Protein 6ZZ9 (pdb70)

Structure (mmCIF, N/CA/C/O backbone):
data_6ZZ9
#
_entry.id   6ZZ9
#
_cell.length_a   60.61
_cell.length_b   60.61
_cell.length_c   190.47
_cell.angle_alpha   90
_cell.angle_beta   90
_cell.angle_gamma   90
#
_symmetry.space_group_name_H-M   'P 43 21 2'
#
loop_
_entity.id
_entity.type
_entity.pdbx_description
1 polymer 'CBS domain-containing protein'
2 non-polymer 'SULFATE ION'
3 non-polymer 'PLATINUM (II) ION'
#
loop_
_atom_site.group_PDB
_atom_site.id
_atom_site.type_symbol
_atom_site.label_atom_id
_atom_site.label_alt_id
_atom_site.label_comp_id
_atom_site.label_asym_id
_atom_site.label_entity_id
_atom_site.label_seq_id
_atom_site.pdbx_PDB_ins_code
_atom_site.Cartn_x
_atom_site.Cartn_y
_atom_site.Cartn_z
_atom_site.occupancy
_atom_site.B_iso_or_equiv
_atom_site.auth_seq_id
_atom_site.auth_comp_id
_atom_site.auth_asym_id
_atom_site.auth_atom_id
_atom_site.pdbx_PDB_model_num
ATOM 1 N N . PRO A 1 16 ? 22.409 48.735 46.12 1 118.45 -2 PRO A N 1
ATOM 2 C CA . PRO A 1 16 ? 23.411 47.658 46.183 1 118.37 -2 PRO A CA 1
ATOM 3 C C . PRO A 1 16 ? 23.508 46.834 44.887 1 118.11 -2 PRO A C 1
ATOM 4 O O . PRO A 1 16 ? 22.814 47.122 43.906 1 118.55 -2 PRO A O 1
ATOM 8 N N . ARG A 1 17 ? 24.391 45.82 44.869 1 117.07 -1 ARG A N 1
ATOM 9 C CA . ARG A 1 17 ? 24.539 44.922 43.725 1 116.46 -1 ARG A CA 1
ATOM 10 C C . ARG A 1 17 ? 23.504 43.766 43.847 1 114.44 -1 ARG A C 1
ATOM 11 O O . ARG A 1 17 ? 23.041 43.457 44.952 1 114.52 -1 ARG A O 1
ATOM 19 N N . GLY A 1 18 ? 23.15 43.157 42.714 1 112.17 0 GLY A N 1
ATOM 20 C CA . GLY A 1 18 ? 22.184 42.069 42.672 1 110.34 0 GLY A CA 1
ATOM 21 C C . GLY A 1 18 ? 22.63 40.773 43.321 1 107.96 0 GLY A C 1
ATOM 22 O O . GLY A 1 18 ? 23.753 40.655 43.823 1 107.82 0 GLY A O 1
ATOM 23 N N . SER A 1 19 ? 21.743 39.782 43.302 1 105.89 1 SER A N 1
ATOM 24 C CA . SER A 1 19 ? 22.024 38.485 43.893 1 104.32 1 SER A CA 1
ATOM 25 C C . SER A 1 19 ? 23.029 37.679 43.09 1 101.68 1 SER A C 1
ATOM 26 O O . SER A 1 19 ? 23.145 37.828 41.879 1 101.89 1 SER A O 1
ATOM 29 N N . GLN A 1 20 ? 23.763 36.829 43.777 1 99.08 2 GLN A N 1
ATOM 30 C CA . GLN A 1 20 ? 24.699 35.912 43.15 1 96.98 2 GLN A CA 1
ATOM 31 C C . GLN A 1 20 ? 24.068 34.523 43.138 1 94.85 2 GLN A C 1
ATOM 32 O O . GLN A 1 20 ? 23.165 34.237 43.943 1 95.19 2 GLN A O 1
ATOM 38 N N . ILE A 1 21 ? 24.54 33.652 42.239 1 92.35 3 ILE A N 1
ATOM 39 C CA . ILE A 1 21 ? 24.039 32.284 42.218 1 90.29 3 ILE A CA 1
ATOM 40 C C . ILE A 1 21 ? 24.61 31.569 43.456 1 88.18 3 ILE A C 1
ATOM 41 O O . ILE A 1 21 ? 25.703 31.91 43.924 1 88.46 3 ILE A O 1
ATOM 46 N N . ALA A 1 22 ? 23.863 30.612 44.029 1 85.87 4 ALA A N 1
ATOM 47 C CA . ALA A 1 22 ? 24.312 29.876 45.217 1 83.98 4 ALA A CA 1
ATOM 48 C C . ALA A 1 22 ? 25.689 29.263 45.016 1 82.36 4 ALA A C 1
ATOM 49 O O . ALA A 1 22 ? 25.947 28.674 43.967 1 82.67 4 ALA A O 1
ATOM 51 N N . LYS A 1 23 ? 26.589 29.487 45.971 1 80.78 5 LYS A N 1
ATOM 52 C CA . LYS A 1 23 ? 27.967 29.013 45.924 1 79.71 5 LYS A CA 1
ATOM 53 C C . LYS A 1 23 ? 28.083 27.515 45.617 1 79.58 5 LYS A C 1
ATOM 54 O O . LYS A 1 23 ? 29.066 27.084 45.018 1 79 5 LYS A O 1
ATOM 60 N N . GLU A 1 24 ? 27.07 26.736 46.019 1 79.9 6 GLU A N 1
ATOM 61 C CA . GLU A 1 24 ? 27.014 25.299 45.817 1 80.61 6 GLU A CA 1
ATOM 62 C C . GLU A 1 24 ? 26.768 24.973 44.35 1 81.39 6 GLU A C 1
ATOM 63 O O . GLU A 1 24 ? 27.398 24.065 43.812 1 81.34 6 GLU A O 1
ATOM 69 N N . PHE A 1 25 ? 25.89 25.747 43.689 1 81.89 7 PHE A N 1
ATOM 70 C CA . PHE A 1 25 ? 25.6 25.592 42.269 1 82.78 7 PHE A CA 1
ATOM 71 C C . PHE A 1 25 ? 26.815 26.044 41.46 1 84.72 7 PHE A C 1
ATOM 72 O O . PHE A 1 25 ? 27.192 25.372 40.514 1 84.83 7 PHE A O 1
ATOM 80 N N . GLU A 1 26 ? 27.432 27.187 41.831 1 86.31 8 GLU A N 1
ATOM 81 C CA . GLU A 1 26 ? 28.615 27.71 41.135 1 88.01 8 GLU A CA 1
ATOM 82 C C . GLU A 1 26 ? 29.8 26.739 41.268 1 90.4 8 GLU A C 1
ATOM 83 O O . GLU A 1 26 ? 30.53 26.523 40.313 1 90.49 8 GLU A O 1
ATOM 89 N N . SER A 1 27 ? 29.939 26.108 42.423 1 92.49 9 SER A N 1
ATOM 90 C CA . SER A 1 27 ? 30.99 25.133 42.673 1 95.01 9 SER A CA 1
ATOM 91 C C . SER A 1 27 ? 30.793 23.881 41.793 1 97.48 9 SER A C 1
ATOM 92 O O . SER A 1 27 ? 31.749 23.401 41.188 1 98.02 9 SER A O 1
ATOM 95 N N . PHE A 1 28 ? 29.556 23.374 41.709 1 98.79 10 PHE A N 1
ATOM 96 C CA . PHE A 1 28 ? 29.244 22.181 40.928 1 100.45 10 PHE A CA 1
ATOM 97 C C . PHE A 1 28 ? 29.458 22.406 39.439 1 101.47 10 PHE A C 1
ATOM 98 O O . PHE A 1 28 ? 30.064 21.57 38.773 1 101.54 10 PHE A O 1
ATOM 106 N N . LEU A 1 29 ? 28.964 23.527 38.918 1 102.36 11 LEU A N 1
ATOM 107 C CA . LEU A 1 29 ? 29.103 23.865 37.508 1 103.87 11 LEU A CA 1
ATOM 108 C C . LEU A 1 29 ? 30.552 24.109 37.112 1 106.07 11 LEU A C 1
ATOM 109 O O . LEU A 1 29 ? 30.934 23.749 36.009 1 106.4 11 LEU A O 1
ATOM 114 N N . LEU A 1 30 ? 31.372 24.678 38.007 1 107.54 12 LEU A N 1
ATOM 115 C CA . LEU A 1 30 ? 32.79 24.909 37.71 1 109.28 12 LEU A CA 1
ATOM 116 C C . LEU A 1 30 ? 33.604 23.599 37.611 1 111.09 12 LEU A C 1
ATOM 117 O O . LEU A 1 30 ? 34.692 23.596 37.041 1 111.46 12 LEU A O 1
ATOM 122 N N . SER A 1 31 ? 33.02 22.464 38.043 1 111.92 13 SER A N 1
ATOM 123 C CA . SER A 1 31 ? 33.589 21.128 37.859 1 113.11 13 SER A CA 1
ATOM 124 C C . SER A 1 31 ? 33.247 20.549 36.441 1 113.74 13 SER A C 1
ATOM 125 O O . SER A 1 31 ? 33.732 19.473 36.095 1 114.01 13 SER A O 1
ATOM 128 N N . HIS A 1 32 ? 32.413 21.27 35.639 1 113.77 14 HIS A N 1
ATOM 129 C CA . HIS A 1 32 ? 31.972 20.939 34.276 1 114.17 14 HIS A CA 1
ATOM 130 C C . HIS A 1 32 ? 32.247 22.138 33.345 1 114.06 14 HIS A C 1
ATOM 131 O O . HIS A 1 32 ? 31.436 22.437 32.463 1 114.14 14 HIS A O 1
ATOM 138 N N . LEU A 1 33 ? 33.374 22.841 33.554 1 113.8 15 LEU A N 1
ATOM 139 C CA . LEU A 1 33 ? 33.761 24.002 32.745 1 114.03 15 LEU A CA 1
ATOM 140 C C . LEU A 1 33 ? 33.887 23.599 31.264 1 114.1 15 LEU A C 1
ATOM 141 O O . LEU A 1 33 ? 33.418 24.314 30.372 1 114.15 15 LEU A O 1
ATOM 146 N N . ASP A 1 34 ? 34.485 22.421 31.031 1 113.87 16 ASP A N 1
ATOM 147 C CA . ASP A 1 34 ? 34.681 21.776 29.738 1 114.07 16 ASP A CA 1
ATOM 148 C C . ASP A 1 34 ? 33.413 21.772 28.885 1 114.43 16 ASP A C 1
ATOM 149 O O . ASP A 1 34 ? 33.502 21.734 27.658 1 114.93 16 ASP A O 1
ATOM 154 N N . HIS A 1 35 ? 32.235 21.772 29.525 1 114.06 17 HIS A N 1
ATOM 155 C CA . HIS A 1 35 ? 30.972 21.694 28.811 1 114.29 17 HIS A CA 1
ATOM 156 C C . HIS A 1 35 ? 30.506 22.99 28.16 1 113.5 17 HIS A C 1
ATOM 157 O O . HIS A 1 35 ? 30.146 22.959 26.981 1 113.99 17 HIS A O 1
ATOM 164 N N . TYR A 1 36 ? 30.475 24.107 28.902 1 111.95 18 TYR A N 1
ATOM 165 C CA . TYR A 1 36 ? 29.928 25.341 28.354 1 111.01 18 TYR A CA 1
ATOM 166 C C . TYR A 1 36 ? 30.895 26.161 27.501 1 109.91 18 TYR A C 1
ATOM 167 O O . TYR A 1 36 ? 30.434 26.859 26.597 1 109.65 18 TYR A O 1
ATOM 176 N N . LEU A 1 37 ? 32.206 26.091 27.771 1 109.02 19 LEU A N 1
ATOM 177 C CA . LEU A 1 37 ? 33.171 26.814 26.949 1 108.39 19 LEU A CA 1
ATOM 178 C C . LEU A 1 37 ? 33.501 25.944 25.75 1 107.51 19 LEU A C 1
ATOM 179 O O . LEU A 1 37 ? 33.911 24.8 25.916 1 107.48 19 LEU A O 1
ATOM 184 N N . ILE A 1 38 ? 33.31 26.488 24.544 1 106.66 20 ILE A N 1
ATOM 185 C CA . ILE A 1 38 ? 33.622 25.813 23.289 1 105.93 20 ILE A CA 1
ATOM 186 C C . ILE A 1 38 ? 34.859 26.51 22.759 1 105.29 20 ILE A C 1
ATOM 187 O O . ILE A 1 38 ? 34.839 27.715 22.57 1 105.2 20 ILE A O 1
ATOM 192 N N . PRO A 1 39 ? 35.965 25.782 22.59 1 104.89 21 PRO A N 1
ATOM 193 C CA . PRO A 1 39 ? 37.208 26.421 22.133 1 104.67 21 PRO A CA 1
ATOM 194 C C . PRO A 1 39 ? 37.162 27.017 20.724 1 104.27 21 PRO A C 1
ATOM 195 O O . PRO A 1 39 ? 36.361 26.601 19.894 1 104.19 21 PRO A O 1
ATOM 199 N N . ALA A 1 40 ? 38.065 27.971 20.451 1 103.82 22 ALA A N 1
ATOM 200 C CA . ALA A 1 40 ? 38.149 28.678 19.173 1 103.77 22 ALA A CA 1
ATOM 201 C C . ALA A 1 40 ? 38.375 27.759 17.978 1 103.51 22 ALA A C 1
ATOM 202 O O . ALA A 1 40 ? 37.981 28.098 16.861 1 103.8 22 ALA A O 1
ATOM 204 N N . GLU A 1 41 ? 39.019 26.611 18.198 1 102.78 23 GLU A N 1
ATOM 205 C CA . GLU A 1 41 ? 39.273 25.659 17.116 1 102.4 23 GLU A CA 1
ATOM 206 C C . GLU A 1 41 ? 38.017 24.868 16.716 1 100.58 23 GLU A C 1
ATOM 207 O O . GLU A 1 41 ? 37.958 24.348 15.606 1 100.74 23 GLU A O 1
ATOM 213 N N . ASP A 1 42 ? 37.025 24.764 17.61 1 98.7 24 ASP A N 1
ATOM 214 C CA . ASP A 1 42 ? 35.777 24.066 17.298 1 97.51 24 ASP A CA 1
ATOM 215 C C . ASP A 1 42 ? 34.649 25.021 16.829 1 95.4 24 ASP A C 1
ATOM 216 O O . ASP A 1 42 ? 33.541 24.564 16.567 1 95.58 24 ASP A O 1
ATOM 221 N N . VAL A 1 43 ? 34.913 26.333 16.745 1 93.25 25 VAL A N 1
ATOM 222 C CA . VAL A 1 43 ? 33.897 27.306 16.356 1 91.49 25 VAL A CA 1
ATOM 223 C C . VAL A 1 43 ? 34.097 27.807 14.917 1 89.25 25 VAL A C 1
ATOM 224 O O . VAL A 1 43 ? 35.183 28.261 14.551 1 89.01 25 VAL A O 1
ATOM 228 N N . ALA A 1 44 ? 33.031 27.743 14.116 1 87.44 26 ALA A N 1
ATOM 229 C CA . ALA A 1 44 ? 33.051 28.237 12.746 1 86.15 26 ALA A CA 1
ATOM 230 C C . ALA A 1 44 ? 33.12 29.768 12.787 1 85.01 26 ALA A C 1
ATOM 231 O O . ALA A 1 44 ? 32.404 30.387 13.569 1 85.11 26 ALA A O 1
ATOM 233 N N . ILE A 1 45 ? 34.004 30.372 11.981 1 83.55 27 ILE A N 1
ATOM 234 C CA . ILE A 1 45 ? 34.219 31.823 11.977 1 82.26 27 ILE A CA 1
ATOM 235 C C . ILE A 1 45 ? 34.365 32.378 10.547 1 81 27 ILE A C 1
ATOM 236 O O . ILE A 1 45 ? 34.571 31.628 9.594 1 81.33 27 ILE A O 1
ATOM 241 N N . PHE A 1 46 ? 34.297 33.706 10.416 1 79.27 28 PHE A N 1
ATOM 242 C CA . PHE A 1 46 ? 34.56 34.43 9.188 1 77.93 28 PHE A CA 1
ATOM 243 C C . PHE A 1 46 ? 35.688 35.438 9.459 1 77.13 28 PHE A C 1
ATOM 244 O O . PHE A 1 46 ? 35.824 35.926 10.58 1 76.51 28 PHE A O 1
ATOM 252 N N . VAL A 1 47 ? 36.497 35.743 8.445 1 77.34 29 VAL A N 1
ATOM 253 C CA . VAL A 1 47 ? 37.554 36.747 8.594 1 77.81 29 VAL A CA 1
ATOM 254 C C . VAL A 1 47 ? 37.037 38.107 8.165 1 77.28 29 VAL A C 1
ATOM 255 O O . VAL A 1 47 ? 36.194 38.189 7.28 1 76.88 29 VAL A O 1
ATOM 259 N N . ASP A 1 48 ? 37.513 39.173 8.8 1 77.18 30 ASP A N 1
ATOM 260 C CA . ASP A 1 48 ? 37.046 40.525 8.507 1 77.48 30 ASP A CA 1
ATOM 261 C C . ASP A 1 48 ? 37.194 40.92 7.024 1 78.05 30 ASP A C 1
ATOM 262 O O . ASP A 1 48 ? 36.401 41.703 6.485 1 78.23 30 ASP A O 1
ATOM 267 N N . THR A 1 49 ? 38.197 40.346 6.366 1 77.9 31 THR A N 1
ATOM 268 C CA . THR A 1 49 ? 38.506 40.598 4.965 1 78.18 31 THR A CA 1
ATOM 269 C C . THR A 1 49 ? 37.63 39.777 3.998 1 78.86 31 THR A C 1
ATOM 270 O O . THR A 1 49 ? 37.729 39.972 2.794 1 79.29 31 THR A O 1
ATOM 274 N N . HIS A 1 50 ? 36.781 38.867 4.508 1 78.6 32 HIS A N 1
ATOM 275 C CA . HIS A 1 50 ? 35.927 38.064 3.663 1 78.48 32 HIS A CA 1
ATOM 276 C C . HIS A 1 50 ? 34.839 38.869 2.966 1 78.7 32 HIS A C 1
ATOM 277 O O . HIS A 1 50 ? 34.374 39.893 3.457 1 78.6 32 HIS A O 1
ATOM 284 N N . ASN A 1 51 ? 34.457 38.371 1.8 1 78.5 33 ASN A N 1
ATOM 285 C CA . ASN A 1 51 ? 33.494 38.955 0.91 1 78.86 33 ASN A CA 1
ATOM 286 C C . ASN A 1 51 ? 32.056 38.903 1.447 1 78.68 33 ASN A C 1
ATOM 287 O O . ASN A 1 51 ? 31.59 37.844 1.851 1 78.44 33 ASN A O 1
ATOM 292 N N . ALA A 1 52 ? 31.344 40.046 1.364 1 78.56 34 ALA A N 1
ATOM 293 C CA . ALA A 1 52 ? 29.965 40.199 1.824 1 79.12 34 ALA A CA 1
ATOM 294 C C . ALA A 1 52 ? 29.001 39.197 1.175 1 79.87 34 ALA A C 1
ATOM 295 O O . ALA A 1 52 ? 28.256 38.538 1.886 1 80.09 34 ALA A O 1
ATOM 297 N N . ASP A 1 53 ? 29.051 39.054 -0.155 1 80.26 35 ASP A N 1
ATOM 298 C CA . ASP A 1 53 ? 28.23 38.131 -0.929 1 81.24 35 ASP A CA 1
ATOM 299 C C . ASP A 1 53 ? 28.569 36.676 -0.593 1 81.17 35 ASP A C 1
ATOM 300 O O . ASP A 1 53 ? 27.672 35.864 -0.416 1 81.35 35 ASP A O 1
ATOM 305 N N . HIS A 1 54 ? 29.851 36.353 -0.498 1 81.09 36 HIS A N 1
ATOM 306 C CA . HIS A 1 54 ? 30.295 34.999 -0.196 1 81.4 36 HIS A CA 1
ATOM 307 C C . HIS A 1 54 ? 29.875 34.558 1.186 1 82.14 36 HIS A C 1
ATOM 308 O O . HIS A 1 54 ? 29.378 33.445 1.313 1 82.62 36 HIS A O 1
ATOM 315 N N . VAL A 1 55 ? 30.025 35.419 2.212 1 82.36 37 VAL A N 1
ATOM 316 C CA . VAL A 1 55 ? 29.597 35.025 3.551 1 83.54 37 VAL A CA 1
ATOM 317 C C . VAL A 1 55 ? 28.06 34.977 3.639 1 84.93 37 VAL A C 1
ATOM 318 O O . VAL A 1 55 ? 27.543 34.199 4.426 1 85.31 37 VAL A O 1
ATOM 322 N N . MET A 1 56 ? 27.335 35.738 2.799 1 85.57 38 MET A N 1
ATOM 323 C CA . MET A 1 56 ? 25.875 35.712 2.77 1 86.99 38 MET A CA 1
ATOM 324 C C . MET A 1 56 ? 25.399 34.358 2.222 1 88 38 MET A C 1
ATOM 325 O O . MET A 1 56 ? 24.506 33.731 2.784 1 88.27 38 MET A O 1
ATOM 330 N N . LEU A 1 57 ? 26.026 33.895 1.146 1 88.55 39 LEU A N 1
ATOM 331 C CA . LEU A 1 57 ? 25.726 32.597 0.555 1 89.38 39 LEU A CA 1
ATOM 332 C C . LEU A 1 57 ? 26.057 31.461 1.532 1 90.61 39 LEU A C 1
ATOM 333 O O . LEU A 1 57 ? 25.33 30.47 1.606 1 91.1 39 LEU A O 1
ATOM 338 N N . LEU A 1 58 ? 27.159 31.611 2.275 1 90.88 40 LEU A N 1
ATOM 339 C CA . LEU A 1 58 ? 27.609 30.634 3.257 1 91.8 40 LEU A CA 1
ATOM 340 C C . LEU A 1 58 ? 26.673 30.556 4.475 1 92.71 40 LEU A C 1
ATOM 341 O O . LEU A 1 58 ? 26.329 29.459 4.91 1 93.04 40 LEU A O 1
ATOM 346 N N . LEU A 1 59 ? 26.234 31.707 4.993 1 92.77 41 LEU A N 1
ATOM 347 C CA . LEU A 1 59 ? 25.318 31.796 6.132 1 93.45 41 LEU A CA 1
ATOM 348 C C . LEU A 1 59 ? 23.941 31.204 5.815 1 96.15 41 LEU A C 1
ATOM 349 O O . LEU A 1 59 ? 23.283 30.667 6.703 1 96.51 41 LEU A O 1
ATOM 354 N N . ALA A 1 60 ? 23.504 31.308 4.555 1 97.83 42 ALA A N 1
ATOM 355 C CA . ALA A 1 60 ? 22.233 30.74 4.126 1 99.88 42 ALA A CA 1
ATOM 356 C C . ALA A 1 60 ? 22.344 29.234 3.802 1 102.1 42 ALA A C 1
ATOM 357 O O . ALA A 1 60 ? 21.337 28.54 3.76 1 102.55 42 ALA A O 1
ATOM 359 N N . SER A 1 61 ? 23.552 28.735 3.543 1 103.37 43 SER A N 1
ATOM 360 C CA . SER A 1 61 ? 23.776 27.328 3.236 1 104.8 43 SER A CA 1
ATOM 361 C C . SER A 1 61 ? 23.922 26.559 4.542 1 105.64 43 SER A C 1
ATOM 362 O O . SER A 1 61 ? 23.278 25.531 4.722 1 106.17 43 SER A O 1
ATOM 365 N N . ASN A 1 62 ? 24.755 27.063 5.451 1 105.82 44 ASN A N 1
ATOM 366 C CA . ASN A 1 62 ? 24.983 26.447 6.755 1 106.69 44 ASN A CA 1
ATOM 367 C C . ASN A 1 62 ? 23.795 26.594 7.69 1 106.97 44 ASN A C 1
ATOM 368 O O . ASN A 1 62 ? 23.561 25.723 8.527 1 107.25 44 ASN A O 1
ATOM 373 N N . GLY A 1 63 ? 23.065 27.696 7.553 1 106.75 45 GLY A N 1
ATOM 374 C CA . GLY A 1 63 ? 21.886 27.967 8.36 1 106.92 45 GLY A CA 1
ATOM 375 C C . GLY A 1 63 ? 22.244 28.397 9.76 1 106.68 45 GLY A C 1
ATOM 376 O O . GLY A 1 63 ? 21.608 27.975 10.725 1 106.98 45 GLY A O 1
ATOM 377 N N . PHE A 1 64 ? 23.284 29.217 9.879 1 106 46 PHE A N 1
ATOM 378 C CA . PHE A 1 64 ? 23.736 29.698 11.178 1 105.7 46 PHE A CA 1
ATOM 379 C C . PHE A 1 64 ? 23.172 31.083 11.375 1 104.07 46 PHE A C 1
ATOM 380 O O . PHE A 1 64 ? 23.366 31.94 10.509 1 104.38 46 PHE A O 1
ATOM 388 N N . SER A 1 65 ? 22.475 31.322 12.508 1 102.23 47 SER A N 1
ATOM 389 C CA . SER A 1 65 ? 21.857 32.612 12.819 1 100.98 47 SER A CA 1
ATOM 390 C C . SER A 1 65 ? 22.906 33.731 12.738 1 98.65 47 SER A C 1
ATOM 391 O O . SER A 1 65 ? 22.803 34.586 11.862 1 99.03 47 SER A O 1
ATOM 394 N N . ARG A 1 66 ? 23.98 33.637 13.537 1 95.9 48 ARG A N 1
ATOM 395 C CA . ARG A 1 66 ? 25.093 34.561 13.419 1 93.57 48 ARG A CA 1
ATOM 396 C C . ARG A 1 66 ? 26.405 33.885 13.803 1 90.64 48 ARG A C 1
ATOM 397 O O . ARG A 1 66 ? 26.415 32.886 14.513 1 90.53 48 ARG A O 1
ATOM 405 N N . VAL A 1 67 ? 27.5 34.348 13.197 1 88.18 49 VAL A N 1
ATOM 406 C CA . VAL A 1 67 ? 28.819 33.726 13.33 1 85.99 49 VAL A CA 1
ATOM 407 C C . VAL A 1 67 ? 29.866 34.753 13.763 1 83.64 49 VAL A C 1
ATOM 408 O O . VAL A 1 67 ? 29.813 35.895 13.319 1 83.51 49 VAL A O 1
ATOM 412 N N . PRO A 1 68 ? 30.816 34.383 14.643 1 81.77 50 PRO A N 1
ATOM 413 C CA . PRO A 1 68 ? 31.848 35.347 15.049 1 80.33 50 PRO A CA 1
ATOM 414 C C . PRO A 1 68 ? 32.813 35.722 13.92 1 79.18 50 PRO A C 1
ATOM 415 O O . PRO A 1 68 ? 33.197 34.905 13.092 1 79.06 50 PRO A O 1
ATOM 419 N N . VAL A 1 69 ? 33.172 36.988 13.88 1 78.26 51 VAL A N 1
ATOM 420 C CA . VAL A 1 69 ? 34.107 37.522 12.913 1 77.69 51 VAL A CA 1
ATOM 421 C C . VAL A 1 69 ? 35.388 37.843 13.647 1 77.37 51 VAL A C 1
ATOM 422 O O . VAL A 1 69 ? 35.369 38.511 14.686 1 77.16 51 VAL A O 1
ATOM 426 N N . ILE A 1 70 ? 36.493 37.307 13.147 1 77.3 52 ILE A N 1
ATOM 427 C CA . ILE A 1 70 ? 37.825 37.546 13.699 1 77.91 52 ILE A CA 1
ATOM 428 C C . ILE A 1 70 ? 38.791 38.077 12.603 1 78.95 52 ILE A C 1
ATOM 429 O O . ILE A 1 70 ? 38.473 38.007 11.419 1 78.64 52 ILE A O 1
ATOM 434 N N . THR A 1 71 ? 39.999 38.534 12.986 1 80.01 53 THR A N 1
ATOM 435 C CA . THR A 1 71 ? 41.001 39.018 12.026 1 81.59 53 THR A CA 1
ATOM 436 C C . THR A 1 71 ? 41.962 37.882 11.56 1 83.32 53 THR A C 1
ATOM 437 O O . THR A 1 71 ? 41.874 36.764 12.067 1 83.21 53 THR A O 1
ATOM 441 N N . LYS A 1 72 ? 42.887 38.16 10.604 1 84.8 54 LYS A N 1
ATOM 442 C CA . LYS A 1 72 ? 43.874 37.155 10.191 1 86.77 54 LYS A CA 1
ATOM 443 C C . LYS A 1 72 ? 44.856 36.795 11.33 1 88.17 54 LYS A C 1
ATOM 444 O O . LYS A 1 72 ? 45.527 35.767 11.258 1 88.35 54 LYS A O 1
ATOM 450 N N . GLU A 1 73 ? 44.929 37.626 12.388 1 88.92 55 GLU A N 1
ATOM 451 C CA . GLU A 1 73 ? 45.765 37.321 13.54 1 89.78 55 GLU A CA 1
ATOM 452 C C . GLU A 1 73 ? 44.923 36.818 14.74 1 89.27 55 GLU A C 1
ATOM 453 O O . GLU A 1 73 ? 45.359 36.936 15.882 1 89.53 55 GLU A O 1
ATOM 459 N N . LYS A 1 74 ? 43.74 36.215 14.46 1 88.36 56 LYS A N 1
ATOM 460 C CA . LYS A 1 74 ? 42.817 35.604 15.421 1 87.97 56 LYS A CA 1
ATOM 461 C C . LYS A 1 74 ? 42.265 36.555 16.51 1 86.67 56 LYS A C 1
ATOM 462 O O . LYS A 1 74 ? 42.013 36.108 17.631 1 86.95 56 LYS A O 1
ATOM 468 N N . LYS A 1 75 ? 42.027 37.83 16.187 1 85.16 57 LYS A N 1
ATOM 469 C CA . LYS A 1 75 ? 41.514 38.771 17.184 1 84.05 57 LYS A CA 1
ATOM 470 C C . LYS A 1 75 ? 40.047 39.063 16.951 1 82.77 57 LYS A C 1
ATOM 471 O O . LYS A 1 75 ? 39.659 39.274 15.818 1 83.02 57 LYS A O 1
ATOM 477 N N . TYR A 1 76 ? 39.223 39.041 18.009 1 81.49 58 TYR A N 1
ATOM 478 C CA . TYR A 1 76 ? 37.777 39.266 17.908 1 80.35 58 TYR A CA 1
ATOM 479 C C . TYR A 1 76 ? 37.403 40.627 17.307 1 79.82 58 TYR A C 1
ATOM 480 O O . TYR A 1 76 ? 38.049 41.623 17.594 1 80.02 58 TYR A O 1
ATOM 489 N N . VAL A 1 77 ? 36.393 40.651 16.427 1 79.34 59 VAL A N 1
ATOM 490 C CA . VAL A 1 77 ? 35.918 41.873 15.768 1 79.33 59 VAL A CA 1
ATOM 491 C C . VAL A 1 77 ? 34.416 42.119 16.09 1 79.9 59 VAL A C 1
ATOM 492 O O . VAL A 1 77 ? 34.043 43.209 16.518 1 80.44 59 VAL A O 1
ATOM 496 N N . GLY A 1 78 ? 33.584 41.109 15.871 1 79.48 60 GLY A N 1
ATOM 497 C CA . GLY A 1 78 ? 32.153 41.197 16.107 1 79.89 60 GLY A CA 1
ATOM 498 C C . GLY A 1 78 ? 31.444 39.948 15.621 1 80.3 60 GLY A C 1
ATOM 499 O O . GLY A 1 78 ? 32.021 38.862 15.638 1 80.56 60 GLY A O 1
ATOM 500 N N . THR A 1 79 ? 30.194 40.077 15.186 1 79.99 61 THR A N 1
ATOM 501 C CA . THR A 1 79 ? 29.431 38.952 14.656 1 80.27 61 THR A CA 1
ATOM 502 C C . THR A 1 79 ? 28.827 39.334 13.297 1 80.15 61 THR A C 1
ATOM 503 O O . THR A 1 79 ? 28.742 40.516 12.968 1 80.52 61 THR A O 1
ATOM 507 N N . ILE A 1 80 ? 28.426 38.34 12.5 1 79.51 62 ILE A N 1
ATOM 508 C CA . ILE A 1 80 ? 27.814 38.609 11.211 1 79.76 62 ILE A CA 1
ATOM 509 C C . ILE A 1 80 ? 26.619 37.705 10.997 1 81.13 62 ILE A C 1
ATOM 510 O O . ILE A 1 80 ? 26.642 36.534 11.364 1 81.02 62 ILE A O 1
ATOM 515 N N . SER A 1 81 ? 25.562 38.261 10.436 1 82.41 63 SER A N 1
ATOM 516 C CA . SER A 1 81 ? 24.344 37.536 10.099 1 84.44 63 SER A CA 1
ATOM 517 C C . SER A 1 81 ? 23.851 38.012 8.728 1 86.09 63 SER A C 1
ATOM 518 O O . SER A 1 81 ? 24.291 39.059 8.248 1 86.48 63 SER A O 1
ATOM 521 N N . ILE A 1 82 ? 22.924 37.275 8.094 1 86.93 64 ILE A N 1
ATOM 522 C CA . ILE A 1 82 ? 22.366 37.683 6.801 1 88.17 64 ILE A CA 1
ATOM 523 C C . ILE A 1 82 ? 21.702 39.071 6.91 1 89.23 64 ILE A C 1
ATOM 524 O O . ILE A 1 82 ? 21.906 39.92 6.053 1 89.21 64 ILE A O 1
ATOM 529 N N . SER A 1 83 ? 20.999 39.322 8.025 1 90.01 65 SER A N 1
ATOM 530 C CA . SER A 1 83 ? 20.331 40.593 8.293 1 91.2 65 SER A CA 1
ATOM 531 C C . SER A 1 83 ? 21.292 41.775 8.434 1 92.01 65 SER A C 1
ATOM 532 O O . SER A 1 83 ? 20.901 42.9 8.151 1 92.49 65 SER A O 1
ATOM 535 N N . ASP A 1 84 ? 22.549 41.529 8.824 1 92.17 66 ASP A N 1
ATOM 536 C CA . ASP A 1 84 ? 23.553 42.595 8.933 1 92.75 66 ASP A CA 1
ATOM 537 C C . ASP A 1 84 ? 24.005 43.039 7.534 1 93.2 66 ASP A C 1
ATOM 538 O O . ASP A 1 84 ? 24.127 44.239 7.28 1 93.17 66 ASP A O 1
ATOM 543 N N . ILE A 1 85 ? 24.257 42.059 6.635 1 93.41 67 ILE A N 1
ATOM 544 C CA . ILE A 1 85 ? 24.708 42.276 5.257 1 94.33 67 ILE A CA 1
ATOM 545 C C . ILE A 1 85 ? 23.606 42.903 4.433 1 95.09 67 ILE A C 1
ATOM 546 O O . ILE A 1 85 ? 23.854 43.855 3.692 1 95.29 67 ILE A O 1
ATOM 551 N N . MET A 1 86 ? 22.384 42.386 4.575 1 95.38 68 MET A N 1
ATOM 552 C CA . MET A 1 86 ? 21.242 42.907 3.847 1 96.39 68 MET A CA 1
ATOM 553 C C . MET A 1 86 ? 20.895 44.339 4.241 1 97.52 68 MET A C 1
ATOM 554 O O . MET A 1 86 ? 20.533 45.125 3.368 1 97.97 68 MET A O 1
ATOM 559 N N . ALA A 1 87 ? 21.049 44.697 5.522 1 97.87 69 ALA A N 1
ATOM 560 C CA . ALA A 1 87 ? 20.777 46.063 5.965 1 98.86 69 ALA A CA 1
ATOM 561 C C . ALA A 1 87 ? 21.8 47.047 5.373 1 99.85 69 ALA A C 1
ATOM 562 O O . ALA A 1 87 ? 21.433 48.163 5.001 1 100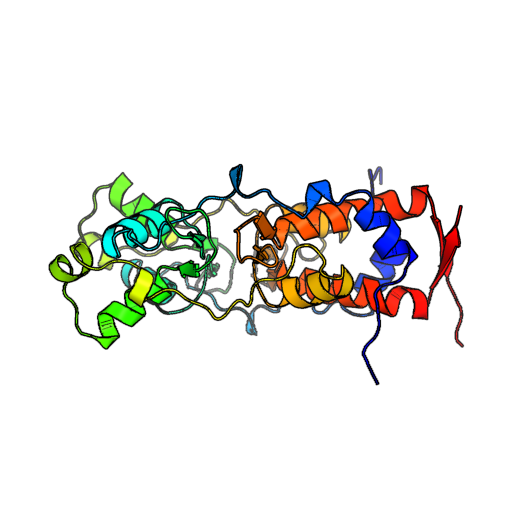.44 69 ALA A O 1
ATOM 564 N N . TYR A 1 88 ? 23.071 46.624 5.269 1 99.86 70 TYR A N 1
ATOM 565 C CA . TYR A 1 88 ? 24.148 47.435 4.699 1 100.5 70 TYR A CA 1
ATOM 566 C C . TYR A 1 88 ? 23.924 47.643 3.188 1 102.28 70 TYR A C 1
ATOM 567 O O . TYR A 1 88 ? 24.254 48.703 2.652 1 102.55 70 TYR A O 1
ATOM 576 N N . GLN A 1 89 ? 23.378 46.626 2.501 1 103.07 71 GLN A N 1
ATOM 577 C CA . GLN A 1 89 ? 23.103 46.684 1.071 1 104.14 71 GLN A CA 1
ATOM 578 C C . GLN A 1 89 ? 22.014 47.731 0.773 1 105.49 71 GLN A C 1
ATOM 579 O O . GLN A 1 89 ? 22.124 48.485 -0.195 1 105.85 71 GLN A O 1
ATOM 585 N N . SER A 1 90 ? 20.99 47.794 1.625 1 105.88 72 SER A N 1
ATOM 586 C CA . SER A 1 90 ? 19.919 48.765 1.46 1 106.95 72 SER A CA 1
ATOM 587 C C . SER A 1 90 ? 20.428 50.177 1.781 1 108.23 72 SER A C 1
ATOM 588 O O . SER A 1 90 ? 20.154 51.113 1.032 1 108.35 72 SER A O 1
ATOM 591 N N . LYS A 1 91 ? 21.21 50.312 2.869 1 108.97 73 LYS A N 1
ATOM 592 C CA . LYS A 1 91 ? 21.745 51.586 3.364 1 109.83 73 LYS A CA 1
ATOM 593 C C . LYS A 1 91 ? 22.568 52.367 2.344 1 110.26 73 LYS A C 1
ATOM 594 O O . LYS A 1 91 ? 22.501 53.596 2.31 1 110.61 73 LYS A O 1
ATOM 600 N N . GLY A 1 92 ? 23.319 51.659 1.517 1 110.14 74 GLY A N 1
ATOM 601 C CA . GLY A 1 92 ? 24.148 52.304 0.508 1 110.58 74 GLY A CA 1
ATOM 602 C C . GLY A 1 92 ? 23.837 51.902 -0.918 1 110.76 74 GLY A C 1
ATOM 603 O O . GLY A 1 92 ? 24.698 52.06 -1.786 1 111 74 GLY A O 1
ATOM 604 N N . GLN A 1 93 ? 22.608 51.376 -1.175 1 110.49 75 GLN A N 1
ATOM 605 C CA . GLN A 1 93 ? 22.124 50.943 -2.501 1 110.68 75 GLN A CA 1
ATOM 606 C C . GLN A 1 93 ? 23.178 50.205 -3.327 1 110.38 75 GLN A C 1
ATOM 607 O O . GLN A 1 93 ? 23.415 50.53 -4.496 1 110.33 75 GLN A O 1
ATOM 613 N N . LEU A 1 94 ? 23.834 49.226 -2.699 1 109.79 76 LEU A N 1
ATOM 614 C CA . LEU A 1 94 ? 24.886 48.477 -3.356 1 109.42 76 LEU A CA 1
ATOM 615 C C . LEU A 1 94 ? 24.353 47.307 -4.18 1 108.77 76 LEU A C 1
ATOM 616 O O . LEU A 1 94 ? 23.533 46.533 -3.698 1 108.96 76 LEU A O 1
ATOM 621 N N . THR A 1 95 ? 24.788 47.2 -5.443 1 107.79 77 THR A N 1
ATOM 622 C CA . THR A 1 95 ? 24.358 46.111 -6.319 1 107.23 77 THR A CA 1
ATOM 623 C C . THR A 1 95 ? 25.094 44.794 -5.985 1 105.98 77 THR A C 1
ATOM 624 O O . THR A 1 95 ? 26.066 44.813 -5.224 1 105.75 77 THR A O 1
ATOM 628 N N . ASP A 1 96 ? 24.647 43.653 -6.553 1 104.82 78 ASP A N 1
ATOM 629 C CA . ASP A 1 96 ? 25.287 42.362 -6.285 1 103.94 78 ASP A CA 1
ATOM 630 C C . ASP A 1 96 ? 26.752 42.336 -6.694 1 102.54 78 ASP A C 1
ATOM 631 O O . ASP A 1 96 ? 27.569 41.76 -5.978 1 102.85 78 ASP A O 1
ATOM 636 N N . TRP A 1 97 ? 27.093 42.987 -7.81 1 100.85 79 TRP A N 1
ATOM 637 C CA . TRP A 1 97 ? 28.478 43.052 -8.256 1 99.4 79 TRP A CA 1
ATOM 638 C C . TRP A 1 97 ? 29.325 43.85 -7.255 1 98.91 79 TRP A C 1
ATOM 639 O O . TRP A 1 97 ? 30.438 43.448 -6.939 1 98.86 79 TRP A O 1
ATOM 650 N N . GLU A 1 98 ? 28.774 44.936 -6.711 1 98.57 80 GLU A N 1
ATOM 651 C CA . GLU A 1 98 ? 29.445 45.762 -5.711 1 98.78 80 GLU A CA 1
ATOM 652 C C . GLU A 1 98 ? 29.62 45.004 -4.394 1 98.21 80 GLU A C 1
ATOM 653 O O . GLU A 1 98 ? 30.654 45.153 -3.736 1 98.34 80 GLU A O 1
ATOM 659 N N . MET A 1 99 ? 28.631 44.169 -4.023 1 97.35 81 MET A N 1
ATOM 660 C CA . MET A 1 99 ? 28.708 43.342 -2.812 1 96.8 81 MET A CA 1
ATOM 661 C C . MET A 1 99 ? 29.774 42.255 -2.95 1 96 81 MET A C 1
ATOM 662 O O . MET A 1 99 ? 30.382 41.883 -1.956 1 95.98 81 MET A O 1
ATOM 667 N N . ALA A 1 100 ? 30.037 41.785 -4.182 1 95.21 82 ALA A N 1
ATOM 668 C CA . ALA A 1 100 ? 31.109 40.83 -4.452 1 94.93 82 ALA A CA 1
ATOM 669 C C . ALA A 1 100 ? 32.524 41.479 -4.35 1 94.74 82 ALA A C 1
ATOM 670 O O . ALA A 1 100 ? 33.531 40.785 -4.502 1 94.42 82 ALA A O 1
ATOM 672 N N . GLN A 1 101 ? 32.591 42.797 -4.069 1 94.68 83 GLN A N 1
ATOM 673 C CA . GLN A 1 101 ? 33.819 43.579 -3.915 1 95.14 83 GLN A CA 1
ATOM 674 C C . GLN A 1 101 ? 33.93 44.255 -2.531 1 95.35 83 GLN A C 1
ATOM 675 O O . GLN A 1 101 ? 34.849 45.048 -2.323 1 95.4 83 GLN A O 1
ATOM 681 N N . THR A 1 102 ? 32.991 43.974 -1.608 1 95.06 84 THR A N 1
ATOM 682 C CA . THR A 1 102 ? 32.956 44.595 -0.291 1 95.29 84 THR A CA 1
ATOM 683 C C . THR A 1 102 ? 33.282 43.599 0.83 1 95.11 84 THR A C 1
ATOM 684 O O . THR A 1 102 ? 32.709 42.511 0.885 1 95.15 84 THR A O 1
ATOM 688 N N . ASP A 1 103 ? 34.213 43.973 1.72 1 94.48 85 ASP A N 1
ATOM 689 C CA . ASP A 1 103 ? 34.569 43.127 2.851 1 94.25 85 ASP A CA 1
ATOM 690 C C . ASP A 1 103 ? 33.544 43.297 3.984 1 93.62 85 ASP A C 1
ATOM 691 O O . ASP A 1 103 ? 32.874 44.334 4.064 1 94.02 85 ASP A O 1
ATOM 696 N N . ILE A 1 104 ? 33.426 42.288 4.86 1 92.35 86 ILE A N 1
ATOM 697 C CA . ILE A 1 104 ? 32.452 42.349 5.941 1 91.82 86 ILE A CA 1
ATOM 698 C C . ILE A 1 104 ? 32.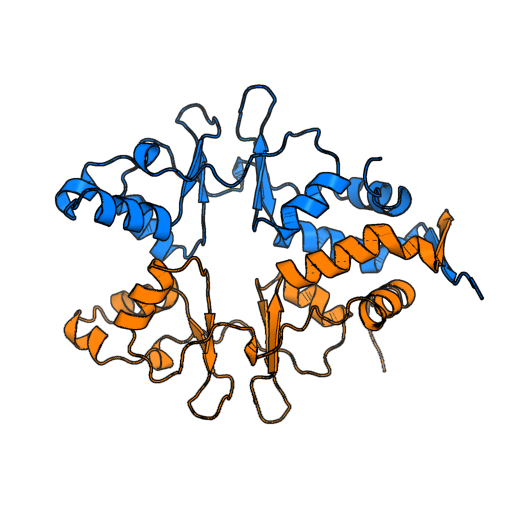843 43.282 7.089 1 92.13 86 ILE A C 1
ATOM 699 O O . ILE A 1 104 ? 31.973 43.571 7.907 1 92.23 86 ILE A O 1
ATOM 704 N N . VAL A 1 105 ? 34.094 43.817 7.141 1 92.18 87 VAL A N 1
ATOM 705 C CA . VAL A 1 105 ? 34.509 44.75 8.218 1 92.64 87 VAL A CA 1
ATOM 706 C C . VAL A 1 105 ? 33.524 45.891 8.402 1 92.74 87 VAL A C 1
ATOM 707 O O . VAL A 1 105 ? 33.221 46.292 9.521 1 92.7 87 VAL A O 1
ATOM 711 N N . GLU A 1 106 ? 33.031 46.405 7.284 1 92.85 88 GLU A N 1
ATOM 712 C CA . GLU A 1 106 ? 32.152 47.556 7.26 1 93.56 88 GLU A CA 1
ATOM 713 C C . GLU A 1 106 ? 30.742 47.281 7.751 1 93.4 88 GLU A C 1
ATOM 714 O O . GLU A 1 106 ? 30.034 48.228 8.085 1 94 88 GLU A O 1
ATOM 720 N N . MET A 1 107 ? 30.316 46.014 7.781 1 92.59 89 MET A N 1
ATOM 721 C CA . MET A 1 107 ? 28.969 45.677 8.244 1 92.37 89 MET A CA 1
ATOM 722 C C . MET A 1 107 ? 28.952 44.741 9.46 1 92.63 89 MET A C 1
ATOM 723 O O . MET A 1 107 ? 27.92 44.129 9.741 1 92.86 89 MET A O 1
ATOM 728 N N . VAL A 1 108 ? 30.08 44.642 10.188 1 92.45 90 VAL A N 1
ATOM 729 C CA . VAL A 1 108 ? 30.209 43.783 11.362 1 92.79 90 VAL A CA 1
ATOM 730 C C . VAL A 1 108 ? 29.378 44.318 12.553 1 92.65 90 VAL A C 1
ATOM 731 O O . VAL A 1 108 ? 29.439 45.497 12.904 1 92.71 90 VAL A O 1
ATOM 735 N N . ASN A 1 109 ? 28.591 43.42 13.143 1 92.33 91 ASN A N 1
ATOM 736 C CA . ASN A 1 109 ? 27.73 43.673 14.29 1 92.49 91 ASN A CA 1
ATOM 737 C C . ASN A 1 109 ? 28.573 43.655 15.558 1 92.86 91 ASN A C 1
ATOM 738 O O . ASN A 1 109 ? 29.27 42.684 15.803 1 92.45 91 ASN A O 1
ATOM 743 N N . THR A 1 110 ? 28.515 44.713 16.365 1 93.71 92 THR A N 1
ATOM 744 C CA . THR A 1 110 ? 29.257 44.763 17.626 1 95.12 92 THR A CA 1
ATOM 745 C C . THR A 1 110 ? 28.339 44.855 18.859 1 96.21 92 THR A C 1
ATOM 746 O O . THR A 1 110 ? 28.822 45.176 19.943 1 96.47 92 THR A O 1
ATOM 750 N N . LYS A 1 111 ? 27.03 44.566 18.702 1 96.69 93 LYS A N 1
ATOM 751 C CA . LYS A 1 111 ? 26.042 44.638 19.785 1 97.7 93 LYS A CA 1
ATOM 752 C C . LYS A 1 111 ? 26.31 43.656 20.918 1 97.84 93 LYS A C 1
ATOM 753 O O . LYS A 1 111 ? 26.166 44.024 22.079 1 98.19 93 LYS A O 1
ATOM 759 N N . ILE A 1 112 ? 26.706 42.422 20.597 1 97.69 94 ILE A N 1
ATOM 760 C CA . ILE A 1 112 ? 27.032 41.435 21.628 1 97.75 94 ILE A CA 1
ATOM 761 C C . ILE A 1 112 ? 28.399 41.778 22.201 1 97.89 94 ILE A C 1
ATOM 762 O O . ILE A 1 112 ? 29.417 41.602 21.519 1 98.1 94 ILE A O 1
ATOM 767 N N . GLU A 1 113 ? 28.429 42.311 23.436 1 97.56 95 GLU A N 1
ATOM 768 C CA . GLU A 1 113 ? 29.688 42.68 24.06 1 97.63 95 GLU A CA 1
ATOM 769 C C . GLU A 1 113 ? 30.397 41.419 24.547 1 96.29 95 GLU A C 1
ATOM 770 O O . GLU A 1 113 ? 29.803 40.61 25.26 1 96.52 95 GLU A O 1
ATOM 776 N N . PRO A 1 114 ? 31.63 41.178 24.071 1 94.69 96 PRO A N 1
ATOM 777 C CA . PRO A 1 114 ? 32.33 39.945 24.456 1 93.75 96 PRO A CA 1
ATOM 778 C C . PRO A 1 114 ? 32.655 39.901 25.932 1 93.33 96 PRO A C 1
ATOM 779 O O . PRO A 1 114 ? 32.909 40.937 26.543 1 93.45 96 PRO A O 1
ATOM 783 N N . ILE A 1 115 ? 32.631 38.701 26.509 1 92.72 97 ILE A N 1
ATOM 784 C CA . ILE A 1 115 ? 32.975 38.535 27.915 1 92.49 97 ILE A CA 1
ATOM 785 C C . ILE A 1 115 ? 34.45 38.146 28.038 1 93.2 97 ILE A C 1
ATOM 786 O O . ILE A 1 115 ? 35.07 37.679 27.077 1 93.65 97 ILE A O 1
ATOM 791 N N . ASN A 1 116 ? 35.013 38.348 29.214 1 93.27 98 ASN A N 1
ATOM 792 C CA . ASN A 1 116 ? 36.399 38.011 29.477 1 94.16 98 ASN A CA 1
ATOM 793 C C . ASN A 1 116 ? 36.525 36.536 29.863 1 94.77 98 ASN A C 1
ATOM 794 O O . ASN A 1 116 ? 35.538 35.919 30.262 1 95.09 98 ASN A O 1
ATOM 799 N N . GLU A 1 117 ? 37.737 35.969 29.77 1 94.85 99 GLU A N 1
ATOM 800 C CA . GLU A 1 117 ? 37.973 34.592 30.222 1 95.45 99 GLU A CA 1
ATOM 801 C C . GLU A 1 117 ? 37.703 34.474 31.736 1 95.16 99 GLU A C 1
ATOM 802 O O . GLU A 1 117 ? 37.282 33.423 32.211 1 95.32 99 GLU A O 1
ATOM 808 N N . ALA A 1 118 ? 37.967 35.554 32.49 1 94.63 100 ALA A N 1
ATOM 809 C CA . ALA A 1 118 ? 37.802 35.586 33.935 1 94.36 100 ALA A CA 1
ATOM 810 C C . ALA A 1 118 ? 36.435 36.106 34.396 1 93.76 100 ALA A C 1
ATOM 811 O O . ALA A 1 118 ? 36.335 36.681 35.481 1 94.64 100 ALA A O 1
ATOM 813 N N . ALA A 1 119 ? 35.392 35.893 33.599 1 92.05 101 ALA A N 1
ATOM 814 C CA . ALA A 1 119 ? 34.055 36.349 33.952 1 90.82 101 ALA A CA 1
ATOM 815 C C . ALA A 1 119 ? 33.405 35.447 34.988 1 89.28 101 ALA A C 1
ATOM 816 O O . ALA A 1 119 ? 33.627 34.238 35.009 1 89.11 101 ALA A O 1
ATOM 818 N N . THR A 1 120 ? 32.581 36.048 35.844 1 88.17 102 THR A N 1
ATOM 819 C CA . THR A 1 120 ? 31.861 35.321 36.885 1 87.2 102 THR A CA 1
ATOM 820 C C . THR A 1 120 ? 30.757 34.483 36.229 1 86.08 102 THR A C 1
ATOM 821 O O . THR A 1 120 ? 30.141 34.901 35.245 1 86.06 102 THR A O 1
ATOM 825 N N . LEU A 1 121 ? 30.534 33.29 36.758 1 84.93 103 LEU A N 1
ATOM 826 C CA . LEU A 1 121 ? 29.501 32.401 36.269 1 84.27 103 LEU A CA 1
ATOM 827 C C . LEU A 1 121 ? 28.106 33.024 36.428 1 83.48 103 LEU A C 1
ATOM 828 O O . LEU A 1 121 ? 27.221 32.743 35.629 1 83.7 103 LEU A O 1
ATOM 833 N N . THR A 1 122 ? 27.932 33.914 37.415 1 82.76 104 THR A N 1
ATOM 834 C CA . THR A 1 122 ? 26.698 34.644 37.663 1 82.57 104 THR A CA 1
ATOM 835 C C . THR A 1 122 ? 26.423 35.6 36.489 1 82.32 104 THR A C 1
ATOM 836 O O . THR A 1 122 ? 25.269 35.76 36.097 1 82.59 104 THR A O 1
ATOM 840 N N . ALA A 1 123 ? 27.487 36.219 35.923 1 81.63 105 ALA A N 1
ATOM 841 C CA . ALA A 1 123 ? 27.407 37.151 34.8 1 81.42 105 ALA A CA 1
ATOM 842 C C . ALA A 1 123 ? 27.15 36.415 33.516 1 80.82 105 ALA A C 1
ATOM 843 O O . ALA A 1 123 ? 26.343 36.872 32.712 1 81.59 105 ALA A O 1
ATOM 845 N N . ILE A 1 124 ? 27.807 35.248 33.321 1 79.21 106 ILE A N 1
ATOM 846 C CA . ILE A 1 124 ? 27.616 34.388 32.151 1 77.41 106 ILE A CA 1
ATOM 847 C C . ILE A 1 124 ? 26.159 33.96 32.081 1 77.08 106 ILE A C 1
ATOM 848 O O . ILE A 1 124 ? 25.571 33.989 31.008 1 78.23 106 ILE A O 1
ATOM 853 N N . MET A 1 125 ? 25.574 33.594 33.218 1 75.76 107 MET A N 1
ATOM 854 C CA . MET A 1 125 ? 24.185 33.174 33.272 1 75.62 107 MET A CA 1
ATOM 855 C C . MET A 1 125 ? 23.204 34.275 32.99 1 75.64 107 MET A C 1
ATOM 856 O O . MET A 1 125 ? 22.124 34.002 32.478 1 76.66 107 MET A O 1
ATOM 861 N N . HIS A 1 126 ? 23.551 35.501 33.326 1 74.94 108 HIS A N 1
ATOM 862 C CA . HIS A 1 126 ? 22.678 36.628 33.066 1 75.26 108 HIS A CA 1
ATOM 863 C C . HIS A 1 126 ? 22.767 36.96 31.556 1 75.78 108 HIS A C 1
ATOM 864 O O . HIS A 1 126 ? 21.744 37.024 30.87 1 75.89 108 HIS A O 1
ATOM 871 N N . LYS A 1 127 ? 23.991 37.029 31.023 1 75.74 109 LYS A N 1
ATOM 872 C CA . LYS A 1 127 ? 24.254 37.348 29.628 1 76.48 109 LYS A CA 1
ATOM 873 C C . LYS A 1 127 ? 23.834 36.268 28.607 1 76.58 109 LYS A C 1
ATOM 874 O O . LYS A 1 127 ? 23.428 36.631 27.504 1 77.12 109 LYS A O 1
ATOM 880 N N . ILE A 1 128 ? 23.885 34.979 28.959 1 76.11 110 ILE A N 1
ATOM 881 C CA . ILE A 1 128 ? 23.469 33.92 28.029 1 76.55 110 ILE A CA 1
ATOM 882 C C . ILE A 1 128 ? 21.948 33.938 27.757 1 77.65 110 ILE A C 1
ATOM 883 O O . ILE A 1 128 ? 21.505 33.45 26.72 1 78.39 110 ILE A O 1
ATOM 888 N N . VAL A 1 129 ? 21.164 34.543 28.646 1 78.07 111 VAL A N 1
ATOM 889 C CA . VAL A 1 129 ? 19.731 34.711 28.453 1 79.23 111 VAL A CA 1
ATOM 890 C C . VAL A 1 129 ? 19.514 35.738 27.332 1 80.52 111 VAL A C 1
ATOM 891 O O . VAL A 1 129 ? 18.719 35.506 26.421 1 80.8 111 VAL A O 1
ATOM 895 N N . ASP A 1 130 ? 20.262 36.851 27.377 1 81.08 112 ASP A N 1
ATOM 896 C CA . ASP A 1 130 ? 20.168 37.934 26.409 1 81.96 112 ASP A CA 1
ATOM 897 C C . ASP A 1 130 ? 20.685 37.589 25.019 1 82.46 112 ASP A C 1
ATOM 898 O O . ASP A 1 130 ? 20.154 38.109 24.043 1 82.49 112 ASP A O 1
ATOM 903 N N . TYR A 1 131 ? 21.763 36.794 24.92 1 82.65 113 TYR A N 1
ATOM 904 C CA . TYR A 1 131 ? 22.379 36.516 23.621 1 83.4 113 TYR A CA 1
ATOM 905 C C . TYR A 1 131 ? 22.501 35.015 23.354 1 83.22 113 TYR A C 1
ATOM 906 O O . TYR A 1 131 ? 22.75 34.248 24.279 1 83.42 113 TYR A O 1
ATOM 915 N N . PRO A 1 132 ? 22.347 34.569 22.091 1 82.48 114 PRO A N 1
ATOM 916 C CA . PRO A 1 132 ? 22.475 33.124 21.801 1 81.89 114 PRO A CA 1
ATOM 917 C C . PRO A 1 132 ? 23.857 32.546 22.107 1 81.27 114 PRO A C 1
ATOM 918 O O . PRO A 1 132 ? 23.989 31.352 22.373 1 81.19 114 PRO A O 1
ATOM 922 N N . PHE A 1 133 ? 24.885 33.395 22.063 1 80.61 115 PHE A N 1
ATOM 923 C CA . PHE A 1 133 ? 26.234 32.993 22.404 1 80.83 115 PHE A CA 1
ATOM 924 C C . PHE A 1 133 ? 27.065 34.18 22.89 1 81.87 115 PHE A C 1
ATOM 925 O O . PHE A 1 133 ? 26.758 35.34 22.598 1 82.18 115 PHE A O 1
ATOM 933 N N . LEU A 1 134 ? 28.1 33.886 23.665 1 82.13 116 LEU A N 1
ATOM 934 C CA . LEU A 1 134 ? 28.981 34.905 24.191 1 82.92 116 LEU A CA 1
ATOM 935 C C . LEU A 1 134 ? 30.383 34.619 23.721 1 83.51 116 LEU A C 1
ATOM 936 O O . LEU A 1 134 ? 30.942 33.573 24.04 1 83.52 116 LEU A O 1
ATOM 941 N N . PRO A 1 135 ? 30.966 35.534 22.939 1 83.92 117 PRO A N 1
ATOM 942 C CA . PRO A 1 135 ? 32.361 35.348 22.536 1 84.07 117 PRO A CA 1
ATOM 943 C C . PRO A 1 135 ? 33.243 35.596 23.756 1 84.24 117 PRO A C 1
ATOM 944 O O . PRO A 1 135 ? 33.018 36.541 24.517 1 83.9 117 PRO A O 1
ATOM 948 N N . VAL A 1 136 ? 34.193 34.696 23.989 1 84.8 118 VAL A N 1
ATOM 949 C CA . VAL A 1 136 ? 35.09 34.806 25.126 1 85.92 118 VAL A CA 1
ATOM 950 C C . VAL A 1 136 ? 36.417 35.304 24.601 1 87.57 118 VAL A C 1
ATOM 951 O O . VAL A 1 136 ? 36.958 34.725 23.661 1 87.79 118 VAL A O 1
ATOM 955 N N . ILE A 1 137 ? 36.91 36.418 25.15 1 88.37 119 ILE A N 1
ATOM 956 C CA . ILE A 1 137 ? 38.165 37.006 24.693 1 89.44 119 ILE A CA 1
ATOM 957 C C . ILE A 1 137 ? 39.18 37.129 25.837 1 90.46 119 ILE A C 1
ATOM 958 O O . ILE A 1 137 ? 38.815 37.034 27.008 1 90.7 119 ILE A O 1
ATOM 963 N N . SER A 1 138 ? 40.454 37.343 25.487 1 91.14 120 SER A N 1
ATOM 964 C CA . SER A 1 138 ? 41.539 37.583 26.437 1 92.3 120 SER A CA 1
ATOM 965 C C . SER A 1 138 ? 41.653 39.114 26.677 1 93.89 120 SER A C 1
ATOM 966 O O . SER A 1 138 ? 41.066 39.895 25.917 1 93.79 120 SER A O 1
ATOM 969 N N . ASP A 1 139 ? 42.455 39.552 27.675 1 95.03 121 ASP A N 1
ATOM 970 C CA . ASP A 1 139 ? 42.677 40.984 27.893 1 96.59 121 ASP A CA 1
ATOM 971 C C . ASP A 1 139 ? 43.289 41.687 26.649 1 97.69 121 ASP A C 1
ATOM 972 O O . ASP A 1 139 ? 43.163 42.903 26.505 1 98.35 121 ASP A O 1
ATOM 977 N N . GLN A 1 140 ? 43.903 40.913 25.735 1 97.72 122 GLN A N 1
ATOM 978 C CA . GLN A 1 140 ? 44.498 41.406 24.494 1 98.15 122 GLN A CA 1
ATOM 979 C C . GLN A 1 140 ? 43.57 41.248 23.265 1 97.23 122 GLN A C 1
ATOM 980 O O . GLN A 1 140 ? 44.035 41.42 22.136 1 97.52 122 GLN A O 1
ATOM 986 N N . ASN A 1 141 ? 42.277 40.919 23.488 1 95.85 123 ASN A N 1
ATOM 987 C CA . ASN A 1 141 ? 41.241 40.712 22.474 1 94.77 123 ASN A CA 1
ATOM 988 C C . ASN A 1 141 ? 41.532 39.525 21.546 1 93.53 123 ASN A C 1
ATOM 989 O O . ASN A 1 141 ? 41.235 39.59 20.357 1 93.86 123 ASN A O 1
ATOM 994 N N . ASP A 1 142 ? 42.064 38.431 22.09 1 91.84 124 ASP A N 1
ATOM 995 C CA . ASP A 1 142 ? 42.297 37.229 21.304 1 90.71 124 ASP A CA 1
ATOM 996 C C . ASP A 1 142 ? 41.063 36.341 21.457 1 88.83 124 ASP A C 1
ATOM 997 O O . ASP A 1 142 ? 40.645 36.062 22.58 1 88.45 124 ASP A O 1
ATOM 1002 N N . PHE A 1 143 ? 40.446 35.947 20.331 1 87.48 125 PHE A N 1
ATOM 1003 C CA . PHE A 1 143 ? 39.235 35.119 20.337 1 86.29 125 PHE A CA 1
ATOM 1004 C C . PHE A 1 143 ? 39.498 33.736 20.901 1 85.4 125 PHE A C 1
ATOM 1005 O O . PHE A 1 143 ? 40.144 32.91 20.265 1 85.45 125 PHE A O 1
ATOM 1013 N N . ARG A 1 144 ? 39.01 33.494 22.103 1 84.62 126 ARG A N 1
ATOM 1014 C CA . ARG A 1 144 ? 39.216 32.229 22.798 1 84.69 126 ARG A CA 1
ATOM 1015 C C . ARG A 1 144 ? 38.179 31.156 22.494 1 83.63 126 ARG A C 1
ATOM 1016 O O . ARG A 1 144 ? 38.438 29.975 22.704 1 83.99 126 ARG A O 1
ATOM 1024 N N . GLY A 1 145 ? 37.018 31.569 22.018 1 82.09 127 GLY A N 1
ATOM 1025 C CA . GLY A 1 145 ? 35.923 30.669 21.7 1 80.91 127 GLY A CA 1
ATOM 1026 C C . GLY A 1 145 ? 34.584 31.283 22.038 1 79.72 127 GLY A C 1
ATOM 1027 O O . GLY A 1 145 ? 34.478 32.503 22.195 1 79.34 127 GLY A O 1
ATOM 1028 N N . ILE A 1 146 ? 33.541 30.45 22.136 1 79.04 128 ILE A N 1
ATOM 1029 C CA . ILE A 1 146 ? 32.214 30.947 22.485 1 78.61 128 ILE A CA 1
ATOM 1030 C C . ILE A 1 146 ? 31.551 30.075 23.56 1 77.48 128 ILE A C 1
ATOM 1031 O O . ILE A 1 146 ? 31.93 28.926 23.765 1 77.31 128 ILE A O 1
ATOM 1036 N N . ILE A 1 147 ? 30.565 30.645 24.251 1 76.43 129 ILE A N 1
ATOM 1037 C CA . ILE A 1 147 ? 29.731 29.952 25.218 1 76.24 129 ILE A CA 1
ATOM 1038 C C . ILE A 1 147 ? 28.35 30.06 24.602 1 76.13 129 ILE A C 1
ATOM 1039 O O . ILE A 1 147 ? 27.896 31.171 24.376 1 76.22 129 ILE A O 1
ATOM 1044 N N . THR A 1 148 ? 27.692 28.942 24.298 1 75.98 130 THR A N 1
ATOM 1045 C CA . THR A 1 148 ? 26.361 28.987 23.673 1 76.1 130 THR A CA 1
ATOM 1046 C C . THR A 1 148 ? 25.258 28.672 24.664 1 75.93 130 THR A C 1
ATOM 1047 O O . THR A 1 148 ? 25.523 28.09 25.719 1 76.51 130 THR A O 1
ATOM 1051 N N . ARG A 1 149 ? 24.005 29.008 24.322 1 75.43 131 ARG A N 1
ATOM 1052 C CA . ARG A 1 149 ? 22.852 28.645 25.15 1 75.86 131 ARG A CA 1
ATOM 1053 C C . ARG A 1 149 ? 22.77 27.104 25.29 1 77.03 131 ARG A C 1
ATOM 1054 O O . ARG A 1 149 ? 22.476 26.597 26.368 1 77.43 131 ARG A O 1
ATOM 1062 N N . LYS A 1 150 ? 23.093 26.379 24.205 1 77.47 132 LYS A N 1
ATOM 1063 C CA . LYS A 1 150 ? 23.113 24.918 24.154 1 78.3 132 LYS A CA 1
ATOM 1064 C C . LYS A 1 150 ? 24.157 24.304 25.112 1 78.31 132 LYS A C 1
ATOM 1065 O O . LYS A 1 150 ? 23.835 23.364 25.842 1 78.63 132 LYS A O 1
ATOM 1071 N N . SER A 1 151 ? 25.391 24.827 25.111 1 77.55 133 SER A N 1
ATOM 1072 C CA . SER A 1 151 ? 26.442 24.305 25.982 1 77.55 133 SER A CA 1
ATOM 1073 C C . SER A 1 151 ? 26.167 24.59 27.457 1 77.73 133 SER A C 1
ATOM 1074 O O . SER A 1 151 ? 26.57 23.809 28.326 1 78.08 133 SER A O 1
ATOM 1077 N N . ILE A 1 152 ? 25.493 25.718 27.743 1 77.05 134 ILE A N 1
ATOM 1078 C CA . ILE A 1 152 ? 25.118 26.084 29.103 1 76.32 134 ILE A CA 1
ATOM 1079 C C . ILE A 1 152 ? 24.014 25.138 29.561 1 75.91 134 ILE A C 1
ATOM 1080 O O . ILE A 1 152 ? 24.099 24.592 30.653 1 75.92 134 ILE A O 1
ATOM 1085 N N . LEU A 1 153 ? 23.025 24.885 28.705 1 75.74 135 LEU A N 1
ATOM 1086 C CA . LEU A 1 153 ? 21.945 23.963 29.019 1 76.56 135 LEU A CA 1
ATOM 1087 C C . LEU A 1 153 ? 22.424 22.528 29.232 1 76.81 135 LEU A C 1
ATOM 1088 O O . LEU A 1 153 ? 21.83 21.827 30.043 1 77.26 135 LEU A O 1
ATOM 1093 N N . LYS A 1 154 ? 23.52 22.109 28.575 1 76.45 136 LYS A N 1
ATOM 1094 C CA . LYS A 1 154 ? 24.096 20.776 28.798 1 76.9 136 LYS A CA 1
ATOM 1095 C C . LYS A 1 154 ? 24.607 20.692 30.24 1 77.46 136 LYS A C 1
ATOM 1096 O O . LYS A 1 154 ? 24.341 19.704 30.929 1 78.07 136 LYS A O 1
ATOM 1102 N N . ALA A 1 155 ? 25.322 21.744 30.7 1 77.06 137 ALA A N 1
ATOM 1103 C CA . ALA A 1 155 ? 25.872 21.81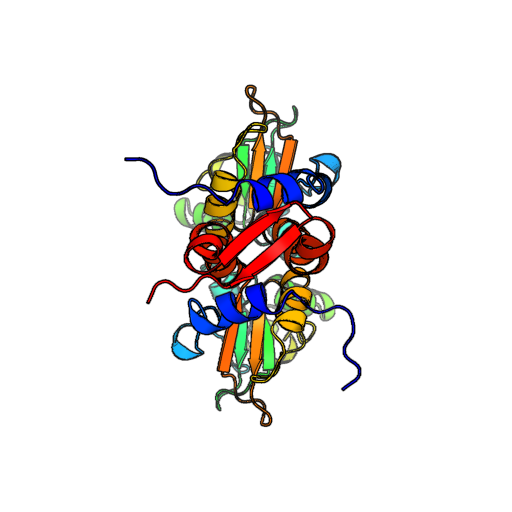7 32.052 1 77.06 137 ALA A CA 1
ATOM 1104 C C . ALA A 1 155 ? 24.755 21.942 33.086 1 77.55 137 ALA A C 1
ATOM 1105 O O . ALA A 1 155 ? 24.805 21.293 34.127 1 78.07 137 ALA A O 1
ATOM 1107 N N . ILE A 1 156 ? 23.732 22.749 32.782 1 77.48 138 ILE A N 1
ATOM 1108 C CA . ILE A 1 156 ? 22.557 22.931 33.633 1 77.97 138 ILE A CA 1
ATOM 1109 C C . ILE A 1 156 ? 21.824 21.594 33.788 1 79.48 138 ILE A C 1
ATOM 1110 O O . ILE A 1 156 ? 21.399 21.265 34.883 1 79.7 138 ILE A O 1
ATOM 1115 N N . ASN A 1 157 ? 21.732 20.804 32.717 1 80.42 139 ASN A N 1
ATOM 1116 C CA . ASN A 1 157 ? 21.094 19.493 32.741 1 81.82 139 ASN A CA 1
ATOM 1117 C C . ASN A 1 157 ? 21.845 18.571 33.712 1 82.11 139 ASN A C 1
ATOM 1118 O O . ASN A 1 157 ? 21.221 17.989 34.593 1 82.43 139 ASN A O 1
ATOM 1123 N N . SER A 1 158 ? 23.186 18.508 33.619 1 81.92 140 SER A N 1
ATOM 1124 C CA . SER A 1 158 ? 23.983 17.698 34.544 1 82.52 140 SER A CA 1
ATOM 1125 C C . SER A 1 158 ? 23.801 18.165 35.988 1 83.27 140 SER A C 1
ATOM 1126 O O . SER A 1 158 ? 23.761 17.348 36.897 1 83.24 140 SER A O 1
ATOM 1129 N N . LEU A 1 159 ? 23.655 19.479 36.191 1 83.51 141 LEU A N 1
ATOM 1130 C CA . LEU A 1 159 ? 23.417 20.043 37.505 1 84.1 141 LEU A CA 1
ATOM 1131 C C . LEU A 1 159 ? 22.069 19.55 38.034 1 84.07 141 LEU A C 1
ATOM 1132 O O . LEU A 1 159 ? 22.018 19.021 39.133 1 84.33 141 LEU A O 1
ATOM 1137 N N . LEU A 1 160 ? 21.004 19.637 37.225 1 83.61 142 LEU A N 1
ATOM 1138 C CA . LEU A 1 160 ? 19.668 19.215 37.63 1 83.8 142 LEU A CA 1
ATOM 1139 C C . LEU A 1 160 ? 19.564 17.734 37.967 1 84.83 142 LEU A C 1
ATOM 1140 O O . LEU A 1 160 ? 18.708 17.35 38.768 1 84.88 142 LEU A O 1
ATOM 1145 N N . HIS A 1 161 ? 20.423 16.905 37.37 1 85.2 143 HIS A N 1
ATOM 1146 C CA . HIS A 1 161 ? 20.377 15.467 37.613 1 86.14 143 HIS A CA 1
ATOM 1147 C C . HIS A 1 161 ? 21.342 14.991 38.708 1 86.96 143 HIS A C 1
ATOM 1148 O O . HIS A 1 161 ? 20.956 14.182 39.551 1 87.69 143 HIS A O 1
ATOM 1155 N N . ASP A 1 162 ? 22.593 15.475 38.686 1 86.5 144 ASP A N 1
ATOM 1156 C CA . ASP A 1 162 ? 23.661 15.042 39.585 1 86.43 144 ASP A CA 1
ATOM 1157 C C . ASP A 1 162 ? 24.004 15.96 40.757 1 86.33 144 ASP A C 1
ATOM 1158 O O . ASP A 1 162 ? 24.947 15.636 41.483 1 86.14 144 ASP A O 1
ATOM 1163 N N . PHE A 1 163 ? 23.296 17.095 40.962 1 86.15 145 PHE A N 1
ATOM 1164 C CA . PHE A 1 163 ? 23.632 17.981 42.092 1 86.31 145 PHE A CA 1
ATOM 1165 C C . PHE A 1 163 ? 23.476 17.241 43.436 1 87.4 145 PHE A C 1
ATOM 1166 O O . PHE A 1 163 ? 24.306 17.375 44.336 1 87.53 145 PHE A O 1
ATOM 1174 N N . THR A 1 164 ? 22.438 16.418 43.537 1 87.92 146 THR A N 1
ATOM 1175 C CA . THR A 1 164 ? 22.153 15.659 44.739 1 88.89 146 THR A CA 1
ATOM 1176 C C . THR A 1 164 ? 23.16 14.529 45.012 1 91.19 146 THR A C 1
ATOM 1177 O O . THR A 1 164 ? 23.036 13.861 46.039 1 92.19 146 THR A O 1
ATOM 1181 N N . ASP A 1 165 ? 24.174 14.337 44.153 1 92 147 ASP A N 1
ATOM 1182 C CA . ASP A 1 165 ? 25.191 13.314 44.385 1 93.16 147 ASP A CA 1
ATOM 1183 C C . ASP A 1 165 ? 26.14 13.766 45.496 1 93.8 147 ASP A C 1
ATOM 1184 O O . ASP A 1 165 ? 26.52 12.962 46.342 1 94.39 147 ASP A O 1
ATOM 1189 N N . GLU A 1 166 ? 26.514 15.052 45.503 1 93.54 148 GLU A N 1
ATOM 1190 C CA . GLU A 1 166 ? 27.404 15.626 46.521 1 93.87 148 GLU A CA 1
ATOM 1191 C C . GLU A 1 166 ? 26.675 16.55 47.514 1 93.18 148 GLU A C 1
ATOM 1192 O O . GLU A 1 166 ? 27.323 17.116 48.401 1 93.18 148 GLU A O 1
ATOM 1198 N N . TYR A 1 167 ? 25.356 16.765 47.341 1 92.13 149 TYR A N 1
ATOM 1199 C CA . TYR A 1 167 ? 24.622 17.707 48.174 1 91.24 149 TYR A CA 1
ATOM 1200 C C . TYR A 1 167 ? 23.258 17.183 48.597 1 90.31 149 TYR A C 1
ATOM 1201 O O . TYR A 1 167 ? 22.611 16.459 47.841 1 90.1 149 TYR A O 1
ATOM 1210 N N . THR A 1 168 ? 22.804 17.571 49.802 1 89.44 150 THR A N 1
ATOM 1211 C CA . THR A 1 168 ? 21.479 17.185 50.26 1 89.25 150 THR A CA 1
ATOM 1212 C C . THR A 1 168 ? 20.601 18.429 50.294 1 88.51 150 THR A C 1
ATOM 1213 O O . THR A 1 168 ? 21.004 19.46 50.823 1 87.93 150 THR A O 1
ATOM 1217 N N . ILE A 1 169 ? 19.429 18.352 49.665 1 88.51 151 ILE A N 1
ATOM 1218 C CA . ILE A 1 169 ? 18.508 19.48 49.612 1 89.04 151 ILE A CA 1
ATOM 1219 C C . ILE A 1 169 ? 17.336 19.168 50.498 1 90.03 151 ILE A C 1
ATOM 1220 O O . ILE A 1 169 ? 16.679 18.139 50.308 1 90.7 151 ILE A O 1
ATOM 1225 N N . THR A 1 170 ? 17.057 20.041 51.462 1 89.91 152 THR A N 1
ATOM 1226 C CA . THR A 1 170 ? 15.916 19.843 52.344 1 90.39 152 THR A CA 1
ATOM 1227 C C . THR A 1 170 ? 15.005 21.057 52.271 1 89.96 152 THR A C 1
ATOM 1228 O O . THR A 1 170 ? 15.482 22.192 52.246 1 89.4 152 THR A O 1
ATOM 1232 N N . PRO A 1 171 ? 13.683 20.835 52.231 1 90.16 153 PRO A N 1
ATOM 1233 C CA . PRO A 1 171 ? 12.767 21.971 52.17 1 90.51 153 PRO A CA 1
ATOM 1234 C C . PRO A 1 171 ? 12.855 22.83 53.429 1 91.53 153 PRO A C 1
ATOM 1235 O O . PRO A 1 171 ? 13.126 22.332 54.517 1 91.71 153 PRO A O 1
ATOM 1239 N N . LYS A 1 172 ? 12.635 24.127 53.268 1 92.37 154 LYS A N 1
ATOM 1240 C CA . LYS A 1 172 ? 12.661 25.121 54.332 1 93.75 154 LYS A CA 1
ATOM 1241 C C . LYS A 1 172 ? 11.236 25.694 54.472 1 94.98 154 LYS A C 1
ATOM 1242 O O . LYS A 1 172 ? 10.581 25.972 53.463 1 95.09 154 LYS A O 1
ATOM 1248 N N . ASN A 1 173 ? 10.739 25.847 55.712 1 95.81 155 ASN A N 1
ATOM 1249 C CA . ASN A 1 173 ? 9.408 26.418 55.951 1 96.84 155 ASN A CA 1
ATOM 1250 C C . ASN A 1 173 ? 9.543 27.856 56.437 1 97.85 155 ASN A C 1
ATOM 1251 O O . ASN A 1 173 ? 10.087 28.109 57.505 1 98.12 155 ASN A O 1
ATOM 1256 N N . ASN A 1 174 ? 9.06 28.796 55.644 1 98.57 156 ASN A N 1
ATOM 1257 C CA . ASN A 1 174 ? 9.117 30.216 55.989 1 99.54 156 ASN A CA 1
ATOM 1258 C C . ASN A 1 174 ? 7.868 30.718 56.727 1 100.66 156 ASN A C 1
ATOM 1259 O O . ASN A 1 174 ? 7.915 31.782 57.349 1 100.95 156 ASN A O 1
ATOM 1264 N N . ASP A 1 175 ? 6.762 29.947 56.68 1 101.04 157 ASP A N 1
ATOM 1265 C CA . ASP A 1 175 ? 5.513 30.298 57.357 1 101.5 157 ASP A CA 1
ATOM 1266 C C . ASP A 1 175 ? 5.694 30.217 58.878 1 101.95 157 ASP A C 1
ATOM 1267 O O . ASP A 1 175 ? 6.447 29.368 59.362 1 102.15 157 ASP A O 1
ATOM 1272 N N . VAL B 1 15 ? 5.406 3.003 37.347 1 116.83 -3 VAL B N 1
ATOM 1273 C CA . VAL B 1 15 ? 6.089 3.768 36.3 1 117.54 -3 VAL B CA 1
ATOM 1274 C C . VAL B 1 15 ? 7.605 3.643 36.44 1 118.17 -3 VAL B C 1
ATOM 1275 O O . VAL B 1 15 ? 8.185 4.181 37.377 1 118.2 -3 VAL B O 1
ATOM 1279 N N . PRO B 1 16 ? 8.268 2.932 35.512 1 118.56 -2 PRO B N 1
ATOM 1280 C CA . PRO B 1 16 ? 9.719 2.727 35.643 1 118.54 -2 PRO B CA 1
ATOM 1281 C C . PRO B 1 16 ? 10.581 3.838 35.049 1 118.31 -2 PRO B C 1
ATOM 1282 O O . PRO B 1 16 ? 11.321 3.601 34.089 1 118.48 -2 PRO B O 1
ATOM 1286 N N . ARG B 1 17 ? 10.508 5.046 35.64 1 117.64 -1 ARG B N 1
ATOM 1287 C CA . ARG B 1 17 ? 11.268 6.213 35.186 1 117.23 -1 ARG B CA 1
ATOM 1288 C C . ARG B 1 17 ? 12.779 6.019 35.384 1 116.2 -1 ARG B C 1
ATOM 1289 O O . ARG B 1 17 ? 13.203 5.353 36.335 1 116.14 -1 ARG B O 1
ATOM 1297 N N . GLY B 1 18 ? 13.569 6.62 34.493 1 114.94 0 GLY B N 1
ATOM 1298 C CA . GLY B 1 18 ? 15.025 6.561 34.567 1 114 0 GLY B CA 1
ATOM 1299 C C . GLY B 1 18 ? 15.626 7.684 35.395 1 112.3 0 GLY B C 1
ATOM 1300 O O . GLY B 1 18 ? 15.14 7.98 36.491 1 112.55 0 GLY B O 1
ATOM 1301 N N . SER B 1 19 ? 16.697 8.315 34.889 1 110.29 1 SER B N 1
ATOM 1302 C CA . SER B 1 19 ? 17.332 9.423 35.601 1 108.79 1 SER B CA 1
ATOM 1303 C C . SER B 1 19 ? 16.445 10.661 35.499 1 106.43 1 SER B C 1
ATOM 1304 O O . SER B 1 19 ? 16.215 11.182 34.402 1 106.79 1 SER B O 1
ATOM 1307 N N . GLN B 1 20 ? 15.936 11.123 36.639 1 103.75 2 GLN B N 1
ATOM 1308 C CA . GLN B 1 20 ? 15.06 12.281 36.669 1 101.7 2 GLN B CA 1
ATOM 1309 C C . GLN B 1 20 ? 15.738 13.456 37.348 1 99.24 2 GLN B C 1
ATOM 1310 O O . GLN B 1 20 ? 16.671 13.264 38.129 1 99.31 2 GLN B O 1
ATOM 1316 N N . ILE B 1 21 ? 15.284 14.673 37.049 1 97.07 3 ILE B N 1
ATOM 1317 C CA . ILE B 1 21 ? 15.823 15.851 37.718 1 95.78 3 ILE B CA 1
ATOM 1318 C C . ILE B 1 21 ? 15.3 15.831 39.17 1 94.63 3 ILE B C 1
ATOM 1319 O O . ILE B 1 21 ? 14.217 15.3 39.435 1 94.74 3 ILE B O 1
ATOM 1324 N N . ALA B 1 22 ? 16.072 16.368 40.126 1 93.19 4 ALA B N 1
ATOM 1325 C CA . ALA B 1 22 ? 15.674 16.387 41.53 1 92.34 4 ALA B CA 1
ATOM 1326 C C . ALA B 1 22 ? 14.288 17.001 41.722 1 91.6 4 ALA B C 1
ATOM 1327 O O . ALA B 1 22 ? 13.995 18.04 41.142 1 91.92 4 ALA B O 1
ATOM 1329 N N . LYS B 1 23 ? 13.418 16.303 42.447 1 90.49 5 LYS B N 1
ATOM 1330 C CA . LYS B 1 23 ? 12.04 16.717 42.699 1 89.74 5 LYS B CA 1
ATOM 1331 C C . LYS B 1 23 ? 11.924 18.151 43.221 1 88.57 5 LYS B C 1
ATOM 1332 O O . LYS B 1 23 ? 10.92 18.818 42.975 1 88.46 5 LYS B O 1
ATOM 1338 N N . GLU B 1 24 ? 12.958 18.618 43.927 1 87.46 6 GLU B N 1
ATOM 1339 C CA . GLU B 1 24 ? 13.012 19.95 44.497 1 86.87 6 GLU B CA 1
ATOM 1340 C C . GLU B 1 24 ? 13.213 20.995 43.402 1 86.32 6 GLU B C 1
ATOM 1341 O O . GLU B 1 24 ? 12.572 22.045 43.435 1 86.56 6 GLU B O 1
ATOM 1347 N N . PHE B 1 25 ? 14.069 20.689 42.416 1 85.35 7 PHE B N 1
ATOM 1348 C CA . PHE B 1 25 ? 14.312 21.561 41.271 1 84.71 7 PHE B CA 1
ATOM 1349 C C . PHE B 1 25 ? 13.072 21.581 40.382 1 84.58 7 PHE B C 1
ATOM 1350 O O . PHE B 1 25 ? 12.663 22.643 39.941 1 84.37 7 PHE B O 1
ATOM 1358 N N . GLU B 1 26 ? 12.463 20.412 40.128 1 85.04 8 GLU B N 1
ATOM 1359 C CA . GLU B 1 26 ? 11.255 20.309 39.301 1 85.81 8 GLU B CA 1
ATOM 1360 C C . GLU B 1 26 ? 10.082 21.055 39.949 1 86 8 GLU B C 1
ATOM 1361 O O . GLU B 1 26 ? 9.319 21.716 39.26 1 86.26 8 GLU B O 1
ATOM 1367 N N . SER B 1 27 ? 9.978 20.991 41.268 1 85.95 9 SER B N 1
ATOM 1368 C CA . SER B 1 27 ? 8.937 21.678 42.007 1 86.44 9 SER B CA 1
ATOM 1369 C C . SER B 1 27 ? 9.114 23.198 41.908 1 86.71 9 SER B C 1
ATOM 1370 O O . SER B 1 27 ? 8.146 23.904 41.671 1 86.61 9 SER B O 1
ATOM 1373 N N . PHE B 1 28 ? 10.345 23.696 42.07 1 87.07 10 PHE B N 1
ATOM 1374 C CA . PHE B 1 28 ? 10.636 25.128 42.024 1 87.9 10 PHE B CA 1
ATOM 1375 C C . PHE B 1 28 ? 10.368 25.713 40.641 1 89.29 10 PHE B C 1
ATOM 1376 O O . PHE B 1 28 ? 9.738 26.771 40.528 1 89.51 10 PHE B O 1
ATOM 1384 N N . LEU B 1 29 ? 10.846 25.03 39.595 1 89.78 11 LEU B N 1
ATOM 1385 C CA . LEU B 1 29 ? 10.654 25.476 38.227 1 91.17 11 LEU B CA 1
ATOM 1386 C C . LEU B 1 29 ? 9.186 25.471 37.812 1 93.52 11 LEU B C 1
ATOM 1387 O O . LEU B 1 29 ? 8.765 26.363 37.089 1 93.93 11 LEU B O 1
ATOM 1392 N N . LEU B 1 30 ? 8.396 24.502 38.291 1 94.94 12 LEU B N 1
ATOM 1393 C CA . LEU B 1 30 ? 6.978 24.438 37.945 1 96.8 12 LEU B CA 1
ATOM 1394 C C . LEU B 1 30 ? 6.114 25.461 38.669 1 99.37 12 LEU B C 1
ATOM 1395 O O . LEU B 1 30 ? 5.077 25.866 38.142 1 99.61 12 LEU B O 1
ATOM 1400 N N . SER B 1 31 ? 6.439 25.747 39.929 1 101.3 13 SER B N 1
ATOM 1401 C CA . SER B 1 31 ? 5.587 26.591 40.759 1 103.7 13 SER B CA 1
ATOM 1402 C C . SER B 1 31 ? 5.843 28.073 40.68 1 105.94 13 SER B C 1
ATOM 1403 O O . SER B 1 31 ? 4.909 28.846 40.905 1 106.14 13 SER B O 1
ATOM 1406 N N . HIS B 1 32 ? 7.09 28.484 40.431 1 107.52 14 HIS B N 1
ATOM 1407 C CA . HIS B 1 32 ? 7.409 29.903 40.416 1 109.73 14 HIS B CA 1
ATOM 1408 C C . HIS B 1 32 ? 7.483 30.465 39.003 1 111.71 14 HIS B C 1
ATOM 1409 O O . HIS B 1 32 ? 6.705 31.374 38.682 1 111.8 14 HIS B O 1
ATOM 1416 N N . LEU B 1 33 ? 8.383 29.934 38.154 1 113.1 15 LEU B N 1
ATOM 1417 C CA . LEU B 1 33 ? 8.45 30.427 36.782 1 114.99 15 LEU B CA 1
ATOM 1418 C C . LEU B 1 33 ? 7.984 29.377 35.801 1 116.62 15 LEU B C 1
ATOM 1419 O O . LEU B 1 33 ? 8.812 28.786 35.127 1 116.87 15 LEU B O 1
ATOM 1424 N N . ASP B 1 34 ? 6.669 29.129 35.721 1 117.56 16 ASP B N 1
ATOM 1425 C CA . ASP B 1 34 ? 6.127 28.196 34.719 1 119.04 16 ASP B CA 1
ATOM 1426 C C . ASP B 1 34 ? 5.737 28.928 33.41 1 120.25 16 ASP B C 1
ATOM 1427 O O . ASP B 1 34 ? 5.103 28.344 32.534 1 120.29 16 ASP B O 1
ATOM 1432 N N . HIS B 1 35 ? 6.105 30.212 33.298 1 120.96 17 HIS B N 1
ATOM 1433 C CA . HIS B 1 35 ? 5.854 31.096 32.161 1 121.93 17 HIS B CA 1
ATOM 1434 C C . HIS B 1 35 ? 6.826 30.84 30.992 1 122.03 17 HIS B C 1
ATOM 1435 O O . HIS B 1 35 ? 6.715 31.525 29.974 1 122.26 17 HIS B O 1
ATOM 1442 N N . TYR B 1 36 ? 7.74 29.838 31.115 1 121.69 18 TYR B N 1
ATOM 1443 C CA . TYR B 1 36 ? 8.676 29.44 30.057 1 122.13 18 TYR B CA 1
ATOM 1444 C C . TYR B 1 36 ? 7.978 28.815 28.825 1 122.47 18 TYR B C 1
ATOM 1445 O O . TYR B 1 36 ? 8.626 28.576 27.806 1 122.49 18 TYR B O 1
ATOM 1454 N N . LEU B 1 37 ? 6.663 28.528 28.945 1 122.48 19 LEU B N 1
ATOM 1455 C CA . LEU B 1 37 ? 5.782 27.987 27.917 1 122.74 19 LEU B CA 1
ATOM 1456 C C . LEU B 1 37 ? 5.207 29.206 27.165 1 122.61 19 LEU B C 1
ATOM 1457 O O . LEU B 1 37 ? 4.036 29.552 27.341 1 122.85 19 LEU B O 1
ATOM 1462 N N . ILE B 1 38 ? 6.019 29.884 26.333 1 122.16 20 ILE B N 1
ATOM 1463 C CA . ILE B 1 38 ? 5.572 31.074 25.587 1 122.22 20 ILE B CA 1
ATOM 1464 C C . ILE B 1 38 ? 4.277 30.802 24.814 1 122.13 20 ILE B C 1
ATOM 1465 O O . ILE B 1 38 ? 4.251 29.905 23.982 1 122.17 20 ILE B O 1
ATOM 1470 N N . PRO B 1 39 ? 3.167 31.479 25.159 1 121.76 21 PRO B N 1
ATOM 1471 C CA . PRO B 1 39 ? 1.887 31.173 24.485 1 121.45 21 PRO B CA 1
ATOM 1472 C C . PRO B 1 39 ? 1.862 31.447 22.987 1 120.83 21 PRO B C 1
ATOM 1473 O O . PRO B 1 39 ? 2.633 32.266 22.498 1 120.96 21 PRO B O 1
ATOM 1477 N N . ALA B 1 40 ? 0.951 30.774 22.265 1 119.99 22 ALA B N 1
ATOM 1478 C CA . ALA B 1 40 ? 0.806 30.884 20.815 1 119.49 22 ALA B CA 1
ATOM 1479 C C . ALA B 1 40 ? 0.544 32.316 20.331 1 118.5 22 ALA B C 1
ATOM 1480 O O . ALA B 1 40 ? 0.902 32.667 19.206 1 118.56 22 ALA B O 1
ATOM 1482 N N . GLU B 1 41 ? -0.089 33.138 21.172 1 117.41 23 GLU B N 1
ATOM 1483 C CA . GLU B 1 41 ? -0.389 34.525 20.814 1 116.81 23 GLU B CA 1
ATOM 1484 C C . GLU B 1 41 ? 0.85 35.437 20.876 1 115.31 23 GLU B C 1
ATOM 1485 O O . GLU B 1 41 ? 0.868 36.491 20.238 1 115.49 23 GLU B O 1
ATOM 1491 N N . ASP B 1 42 ? 1.875 35.05 21.65 1 113.49 24 ASP B N 1
ATOM 1492 C CA . ASP B 1 42 ? 3.103 35.838 21.744 1 112.03 24 ASP B CA 1
ATOM 1493 C C . ASP B 1 42 ? 4.217 35.33 20.8 1 110.01 24 ASP B C 1
ATOM 1494 O O . ASP B 1 42 ? 5.311 35.898 20.798 1 110.24 24 ASP B O 1
ATOM 1499 N N . VAL B 1 43 ? 3.955 34.27 20.013 1 107.8 25 VAL B N 1
ATOM 1500 C CA . VAL B 1 43 ? 4.966 33.709 19.132 1 106.19 25 VAL B CA 1
ATOM 1501 C C . VAL B 1 43 ? 4.725 34.053 17.657 1 104.43 25 VAL B C 1
ATOM 1502 O O . VAL B 1 43 ? 3.63 33.86 17.135 1 104.39 25 VAL B O 1
ATOM 1506 N N . ALA B 1 44 ? 5.754 34.594 16.993 1 102.69 26 ALA B N 1
ATOM 1507 C CA . ALA B 1 44 ? 5.693 34.918 15.576 1 101.46 26 ALA B CA 1
ATOM 1508 C C . ALA B 1 44 ? 5.644 33.613 14.775 1 100.23 26 ALA B C 1
ATOM 1509 O O . ALA B 1 44 ? 6.386 32.679 15.06 1 100.1 26 ALA B O 1
ATOM 1511 N N . ILE B 1 45 ? 4.732 33.533 13.805 1 99.32 27 ILE B N 1
ATOM 1512 C CA . ILE B 1 45 ? 4.501 32.332 12.994 1 98.81 27 ILE B CA 1
ATOM 1513 C C . ILE B 1 45 ? 4.308 32.662 11.507 1 98.19 27 ILE B C 1
ATOM 1514 O O . ILE B 1 45 ? 4.081 33.809 11.139 1 98.14 27 ILE B O 1
ATOM 1519 N N . PHE B 1 46 ? 4.369 31.633 10.661 1 97.72 28 PHE B N 1
ATOM 1520 C CA . PHE B 1 46 ? 4.069 31.701 9.248 1 97.81 28 PHE B CA 1
ATOM 1521 C C . PHE B 1 46 ? 2.953 30.669 8.97 1 98.13 28 PHE B C 1
ATOM 1522 O O . PHE B 1 46 ? 2.867 29.636 9.643 1 98.06 28 PHE B O 1
ATOM 1530 N N . VAL B 1 47 ? 2.079 30.956 8.004 1 98.25 29 VAL B N 1
ATOM 1531 C CA . VAL B 1 47 ? 1.024 30.01 7.618 1 98.35 29 VAL B CA 1
ATOM 1532 C C . VAL B 1 47 ? 1.59 29.092 6.502 1 98.5 29 VAL B C 1
ATOM 1533 O O . VAL B 1 47 ? 2.403 29.552 5.704 1 98.82 29 VAL B O 1
ATOM 1537 N N . ASP B 1 48 ? 1.215 27.795 6.472 1 98.34 30 ASP B N 1
ATOM 1538 C CA . ASP B 1 48 ? 1.707 26.839 5.463 1 98.84 30 ASP B CA 1
ATOM 1539 C C . ASP B 1 48 ? 1.442 27.257 4.006 1 99.01 30 ASP B C 1
ATOM 1540 O O . ASP B 1 48 ? 2.093 26.745 3.087 1 99.06 30 ASP B O 1
ATOM 1545 N N . THR B 1 49 ? 0.491 28.191 3.801 1 98.84 31 THR B N 1
ATOM 1546 C CA . THR B 1 49 ? 0.148 28.72 2.482 1 99.04 31 THR B CA 1
ATOM 1547 C C . THR B 1 49 ? 0.964 29.954 2.085 1 98.46 31 THR B C 1
ATOM 1548 O O . THR B 1 49 ? 0.854 30.396 0.943 1 98.88 31 THR B O 1
ATOM 1552 N N . HIS B 1 50 ? 1.733 30.538 3.012 1 97.73 32 HIS B N 1
ATOM 1553 C CA . HIS B 1 50 ? 2.546 31.73 2.744 1 97.52 32 HIS B CA 1
ATOM 1554 C C . HIS B 1 50 ? 3.576 31.419 1.65 1 97.47 32 HIS B C 1
ATOM 1555 O O . HIS B 1 50 ? 4.263 30.394 1.724 1 97.63 32 HIS B O 1
ATOM 1562 N N . ASN B 1 51 ? 3.632 32.26 0.61 1 97 33 ASN B N 1
ATOM 1563 C CA . ASN B 1 51 ? 4.56 32.051 -0.5 1 97.32 33 ASN B CA 1
ATOM 1564 C C . ASN B 1 51 ? 6.024 32.17 -0.057 1 96.78 33 ASN B C 1
ATOM 1565 O O . ASN B 1 51 ? 6.402 33.111 0.653 1 96.42 33 ASN B O 1
ATOM 1570 N N . ALA B 1 52 ? 6.82 31.163 -0.453 1 96.38 34 ALA B N 1
ATOM 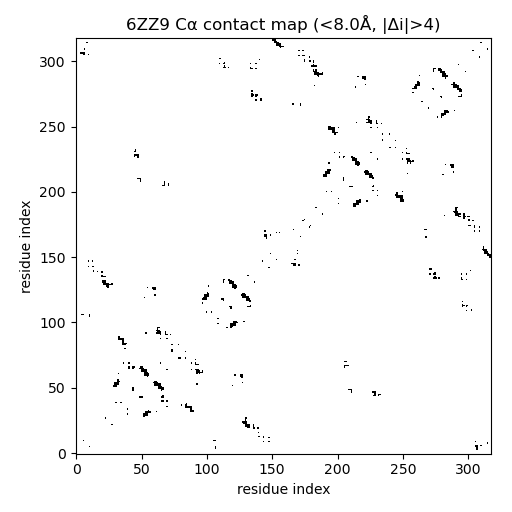1571 C CA . ALA B 1 52 ? 8.219 30.948 -0.111 1 96.5 34 ALA B CA 1
ATOM 1572 C C . ALA B 1 52 ? 9.13 32.166 -0.219 1 96.38 34 ALA B C 1
ATOM 1573 O O . ALA B 1 52 ? 9.936 32.4 0.68 1 96.65 34 ALA B O 1
ATOM 1575 N N . ASP B 1 53 ? 9.026 32.923 -1.307 1 95.89 35 ASP B N 1
ATOM 1576 C CA . ASP B 1 53 ? 9.858 34.096 -1.52 1 95.89 35 ASP B CA 1
ATOM 1577 C C . ASP B 1 53 ? 9.584 35.18 -0.493 1 94.8 35 ASP B C 1
ATOM 1578 O O . ASP B 1 53 ? 10.536 35.725 0.055 1 94.93 35 ASP B O 1
ATOM 1583 N N . HIS B 1 54 ? 8.304 35.461 -0.184 1 93.61 36 HIS B N 1
ATOM 1584 C CA . HIS B 1 54 ? 7.981 36.479 0.814 1 93.2 36 HIS B CA 1
ATOM 1585 C C . HIS B 1 54 ? 8.396 36.038 2.224 1 93.75 36 HIS B C 1
ATOM 1586 O O . HIS B 1 54 ? 8.806 36.873 3.032 1 94 36 HIS B O 1
ATOM 1593 N N . VAL B 1 55 ? 8.344 34.726 2.506 1 93.8 37 VAL B N 1
ATOM 1594 C CA . VAL B 1 55 ? 8.795 34.197 3.788 1 94.15 37 VAL B CA 1
ATOM 1595 C C . VAL B 1 55 ? 10.308 34.406 3.9 1 94.47 37 VAL B C 1
ATOM 1596 O O . VAL B 1 55 ? 10.778 34.889 4.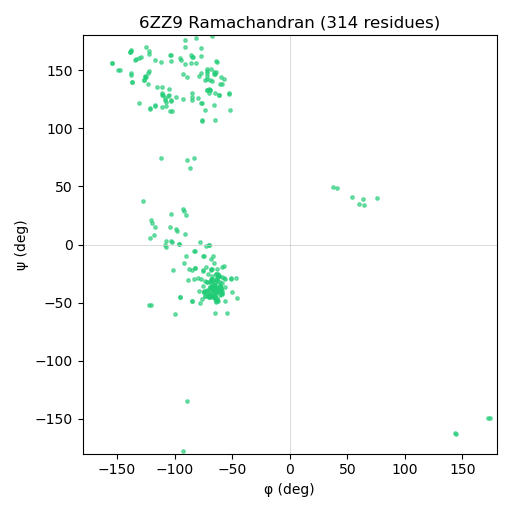93 1 94.9 37 VAL B O 1
ATOM 1600 N N . MET B 1 56 ? 11.047 34.118 2.82 1 93.93 38 MET B N 1
ATOM 1601 C CA . MET B 1 56 ? 12.495 34.258 2.749 1 94.24 38 MET B CA 1
ATOM 1602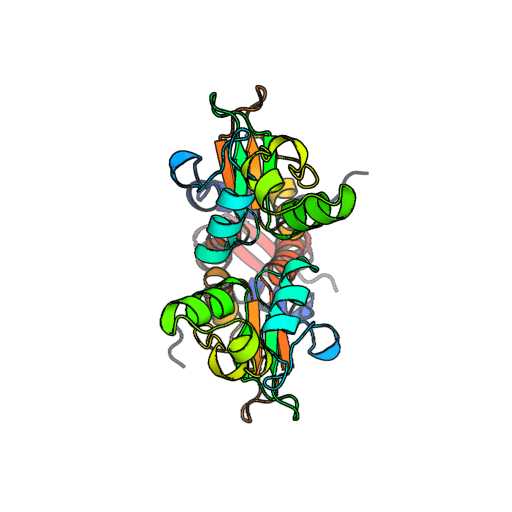 C C . MET B 1 56 ? 12.879 35.714 2.982 1 93.81 38 MET B C 1
ATOM 1603 O O . MET B 1 56 ? 13.806 35.989 3.73 1 93.76 38 MET B O 1
ATOM 1608 N N . LEU B 1 57 ? 12.144 36.643 2.369 1 93.37 39 LEU B N 1
ATOM 1609 C CA . LEU B 1 57 ? 12.365 38.071 2.524 1 93.44 39 LEU B CA 1
ATOM 1610 C C . LEU B 1 57 ? 12.082 38.492 3.97 1 94.04 39 LEU B C 1
ATOM 1611 O O . LEU B 1 57 ? 12.821 39.316 4.517 1 94.33 39 LEU B O 1
ATOM 1616 N N . LEU B 1 58 ? 11.048 37.909 4.603 1 93.8 40 LEU B N 1
ATOM 1617 C CA . LEU B 1 58 ? 10.711 38.231 5.984 1 94.23 40 LEU B CA 1
ATOM 1618 C C . LEU B 1 58 ? 11.744 37.706 6.985 1 94.84 40 LEU B C 1
ATOM 1619 O O . LEU B 1 58 ? 12.131 38.431 7.898 1 94.58 40 LEU B O 1
ATOM 1624 N N . LEU B 1 59 ? 12.215 36.465 6.791 1 95.49 41 LEU B N 1
ATOM 1625 C CA . LEU B 1 59 ? 13.219 35.828 7.647 1 96.58 41 LEU B CA 1
ATOM 1626 C C . LEU B 1 59 ? 14.568 36.551 7.585 1 97.88 41 LEU B C 1
ATOM 1627 O O . LEU B 1 59 ? 15.303 36.57 8.576 1 98.62 41 LEU B O 1
ATOM 1632 N N . ALA B 1 60 ? 14.898 37.135 6.431 1 98.09 42 ALA B N 1
ATOM 1633 C CA . ALA B 1 60 ? 16.136 37.897 6.256 1 98.88 42 ALA B CA 1
ATOM 1634 C C . ALA B 1 60 ? 16.017 39.333 6.77 1 99.85 42 ALA B C 1
ATOM 1635 O O . ALA B 1 60 ? 17.036 39.974 7.012 1 100.18 42 ALA B O 1
ATOM 1637 N N . SER B 1 61 ? 14.791 39.85 6.915 1 100.29 43 SER B N 1
ATOM 1638 C CA . SER B 1 61 ? 14.562 41.197 7.412 1 101.27 43 SER B CA 1
ATOM 1639 C C . SER B 1 61 ? 14.561 41.165 8.946 1 102.34 43 SER B C 1
ATOM 1640 O O . SER B 1 61 ? 15.244 41.975 9.574 1 102.42 43 SER B O 1
ATOM 1643 N N . ASN B 1 62 ? 13.816 40.222 9.549 1 102.83 44 ASN B N 1
ATOM 1644 C CA . ASN B 1 62 ? 13.801 40.097 11.002 1 104.02 44 ASN B CA 1
ATOM 1645 C C . ASN B 1 62 ? 14.885 39.121 11.455 1 104.98 44 ASN B C 1
ATOM 1646 O O . ASN B 1 62 ? 15.319 38.258 10.685 1 105.13 44 ASN B O 1
ATOM 1651 N N . GLY B 1 63 ? 15.33 39.276 12.691 1 105.3 45 GLY B N 1
ATOM 1652 C CA . GLY B 1 63 ? 16.378 38.423 13.232 1 106.08 45 GLY B CA 1
ATOM 1653 C C . GLY B 1 63 ? 15.859 37.106 13.765 1 106.42 45 GLY B C 1
ATOM 1654 O O . GLY B 1 63 ? 15.794 36.916 14.986 1 107.06 45 GLY B O 1
ATOM 1655 N N . PHE B 1 64 ? 15.503 36.174 12.86 1 105.56 46 PHE B N 1
ATOM 1656 C CA . PHE B 1 64 ? 14.983 34.876 13.275 1 105.14 46 PHE B CA 1
ATOM 1657 C C . PHE B 1 64 ? 15.651 33.681 12.592 1 104.28 46 PHE B C 1
ATOM 1658 O O . PHE B 1 64 ? 15.64 33.579 11.369 1 104.26 46 PHE B O 1
ATOM 1666 N N . SER B 1 65 ? 16.24 32.78 13.393 1 103.55 47 SER B N 1
ATOM 1667 C CA . SER B 1 65 ? 16.898 31.573 12.885 1 103.11 47 SER B CA 1
ATOM 1668 C C . SER B 1 65 ? 15.849 30.676 12.224 1 101.87 47 SER B C 1
ATOM 1669 O O . SER B 1 65 ? 15.933 30.446 11.023 1 101.88 47 SER B O 1
ATOM 1672 N N . ARG B 1 66 ? 14.815 30.256 12.971 1 100.82 48 ARG B N 1
ATOM 1673 C CA . ARG B 1 66 ? 13.709 29.516 12.385 1 100.33 48 ARG B CA 1
ATOM 1674 C C . ARG B 1 66 ? 12.402 29.828 13.104 1 99.34 48 ARG B C 1
ATOM 1675 O O . ARG B 1 66 ? 12.402 30.252 14.26 1 99.02 48 ARG B O 1
ATOM 1683 N N . VAL B 1 67 ? 11.294 29.745 12.361 1 98.75 49 VAL B N 1
ATOM 1684 C CA . VAL B 1 67 ? 9.978 30.143 12.846 1 98.82 49 VAL B CA 1
ATOM 1685 C C . VAL B 1 67 ? 8.956 29.015 12.67 1 98.95 49 VAL B C 1
ATOM 1686 O O . VAL B 1 67 ? 9.001 28.307 11.665 1 99.22 49 VAL B O 1
ATOM 1690 N N . PRO B 1 68 ? 8.032 28.818 13.632 1 98.83 50 PRO B N 1
ATOM 1691 C CA . PRO B 1 68 ? 7.03 27.754 13.473 1 99 50 PRO B CA 1
ATOM 1692 C C . PRO B 1 68 ? 6.028 28.044 12.369 1 98.93 50 PRO B C 1
ATOM 1693 O O . PRO B 1 68 ? 5.589 29.179 12.172 1 98.44 50 PRO B O 1
ATOM 1697 N N . VAL B 1 69 ? 5.667 26.993 11.65 1 99.22 51 VAL B N 1
ATOM 1698 C CA . VAL B 1 69 ? 4.716 27.048 10.556 1 99.9 51 VAL B CA 1
ATOM 1699 C C . VAL B 1 69 ? 3.455 26.321 10.988 1 100.72 51 VAL B C 1
ATOM 1700 O O . VAL B 1 69 ? 3.505 25.144 11.326 1 100.41 51 VAL B O 1
ATOM 1704 N N . ILE B 1 70 ? 2.338 27.041 11.037 1 101.52 52 ILE B N 1
ATOM 1705 C CA . ILE B 1 70 ? 1.053 26.483 11.403 1 102.67 52 ILE B CA 1
ATOM 1706 C C . ILE B 1 70 ? 0.079 26.603 10.226 1 104.43 52 ILE B C 1
ATOM 1707 O O . ILE B 1 70 ? 0.296 27.377 9.3 1 104.54 52 ILE B O 1
ATOM 1712 N N . THR B 1 71 ? -0.957 25.785 10.233 1 105.8 53 THR B N 1
ATOM 1713 C CA . THR B 1 71 ? -1.948 25.78 9.165 1 107.44 53 THR B CA 1
ATOM 1714 C C . THR B 1 71 ? -2.976 26.923 9.376 1 108.75 53 THR B C 1
ATOM 1715 O O . THR B 1 71 ? -2.864 27.68 10.35 1 109.2 53 THR B O 1
ATOM 1719 N N . LYS B 1 72 ? -3.937 27.09 8.446 1 109.14 54 LYS B N 1
ATOM 1720 C CA . LYS B 1 72 ? -4.966 28.125 8.571 1 110.04 54 LYS B CA 1
ATOM 1721 C C . LYS B 1 72 ? -5.775 27.949 9.873 1 110.42 54 LYS B C 1
ATOM 1722 O O . LYS B 1 72 ? -6.174 28.941 10.484 1 110.72 54 LYS B O 1
ATOM 1728 N N . GLU B 1 73 ? -5.967 26.689 10.313 1 110.18 55 GLU B N 1
ATOM 1729 C CA . GLU B 1 73 ? -6.714 26.326 11.515 1 110.43 55 GLU B CA 1
ATOM 1730 C C . GLU B 1 73 ? -5.861 26.259 12.79 1 110.15 55 GLU B C 1
ATOM 1731 O O . GLU B 1 73 ? -6.225 25.54 13.721 1 110.24 55 GLU B O 1
ATOM 1737 N N . LYS B 1 74 ? -4.738 26.993 12.833 1 109.72 56 LYS B N 1
ATOM 1738 C CA . LYS B 1 74 ? -3.821 27.046 13.976 1 109.92 56 LYS B CA 1
ATOM 1739 C C . LYS B 1 74 ? -3.327 25.67 14.436 1 109.97 56 LYS B C 1
ATOM 1740 O O . LYS B 1 74 ? -3.233 25.406 15.633 1 109.93 56 LYS B O 1
ATOM 1746 N N . LYS B 1 75 ? -3.023 24.79 13.483 1 109.91 57 LYS B N 1
ATOM 1747 C CA . LYS B 1 75 ? -2.506 23.46 13.78 1 110.28 57 LYS B CA 1
ATOM 1748 C C . LYS B 1 75 ? -1.054 23.374 13.343 1 109.63 57 LYS B C 1
ATOM 1749 O O . LYS B 1 75 ? -0.713 23.825 12.258 1 109.44 57 LYS B O 1
ATOM 1755 N N . TYR B 1 76 ? -0.198 22.798 14.186 1 109.15 58 TYR B N 1
ATOM 1756 C CA . TYR B 1 76 ? 1.234 22.701 13.919 1 109.05 58 TYR B CA 1
ATOM 1757 C C . TYR B 1 76 ? 1.589 21.915 12.641 1 109.17 58 TYR B C 1
ATOM 1758 O O . TYR B 1 76 ? 0.963 20.91 12.34 1 109.55 58 TYR B O 1
ATOM 1767 N N . VAL B 1 77 ? 2.566 22.412 11.866 1 108.87 59 VAL B N 1
ATOM 1768 C CA . VAL B 1 77 ? 3.02 21.795 10.614 1 108.79 59 VAL B CA 1
ATOM 1769 C C . VAL B 1 77 ? 4.529 21.475 10.69 1 108.69 59 VAL B C 1
ATOM 1770 O O . VAL B 1 77 ? 4.934 20.351 10.417 1 108.98 59 VAL B O 1
ATOM 1774 N N . GLY B 1 78 ? 5.342 22.462 11.052 1 108.19 60 GLY B N 1
ATOM 1775 C CA . GLY B 1 78 ? 6.787 22.298 11.144 1 108.08 60 GLY B CA 1
ATOM 1776 C C . GLY B 1 78 ? 7.473 23.621 11.4 1 107.59 60 GLY B C 1
ATOM 1777 O O . GLY B 1 78 ? 6.905 24.492 12.05 1 107.6 60 GLY B O 1
ATOM 1778 N N . THR B 1 79 ? 8.7 23.785 10.91 1 107.17 61 THR B N 1
ATOM 1779 C CA . THR B 1 79 ? 9.454 25.035 11.072 1 107.3 61 THR B CA 1
ATOM 1780 C C . THR B 1 79 ? 10.034 25.483 9.729 1 106.8 61 THR B C 1
ATOM 1781 O O . THR B 1 79 ? 10.145 24.676 8.807 1 106.71 61 THR B O 1
ATOM 1785 N N . ILE B 1 80 ? 10.394 26.768 9.606 1 106.33 62 ILE B N 1
ATOM 1786 C CA . ILE B 1 80 ? 10.978 27.274 8.366 1 106.39 62 ILE B CA 1
ATOM 1787 C C . ILE B 1 80 ? 12.153 28.187 8.657 1 106.47 62 ILE B C 1
ATOM 1788 O O . ILE B 1 80 ? 12.125 28.962 9.606 1 106.38 62 ILE B O 1
ATOM 1793 N N . SER B 1 81 ? 13.204 28.06 7.86 1 106.56 63 SER B N 1
ATOM 1794 C CA . SER B 1 81 ? 14.4 28.889 7.948 1 107.34 63 SER B CA 1
ATOM 1795 C C . SER B 1 81 ? 14.863 29.243 6.52 1 108.14 63 SER B C 1
ATOM 1796 O O . SER B 1 81 ? 14.427 28.603 5.557 1 108.27 63 SER B O 1
ATOM 1799 N N . ILE B 1 82 ? 15.764 30.233 6.368 1 108.55 64 ILE B N 1
ATOM 1800 C CA . ILE B 1 82 ? 16.283 30.593 5.041 1 109.53 64 ILE B CA 1
ATOM 1801 C C . ILE B 1 82 ? 16.988 29.388 4.391 1 110.86 64 ILE B C 1
ATOM 1802 O O . ILE B 1 82 ? 16.795 29.12 3.204 1 110.83 64 ILE B O 1
ATOM 1807 N N . SER B 1 83 ? 17.725 28.617 5.203 1 111.98 65 SER B N 1
ATOM 1808 C CA . SER B 1 83 ? 18.432 27.422 4.749 1 113.57 65 SER B CA 1
ATOM 1809 C C . SER B 1 83 ? 17.507 26.316 4.247 1 115.15 65 SER B C 1
ATOM 1810 O O . SER B 1 83 ? 17.934 25.528 3.415 1 115.35 65 SER B O 1
ATOM 1813 N N . ASP B 1 84 ? 16.243 26.27 4.711 1 116.01 66 ASP B N 1
ATOM 1814 C CA . ASP B 1 84 ? 15.267 25.28 4.241 1 117.27 66 ASP B CA 1
ATOM 1815 C C . ASP B 1 84 ? 14.802 25.632 2.825 1 118.52 66 ASP B C 1
ATOM 1816 O O . ASP B 1 84 ? 14.705 24.749 1.978 1 118.53 66 ASP B O 1
ATOM 1821 N N . ILE B 1 85 ? 14.508 26.925 2.581 1 119.59 67 ILE B N 1
ATOM 1822 C CA . ILE B 1 85 ? 14.037 27.448 1.3 1 121.29 67 ILE B CA 1
ATOM 1823 C C . ILE B 1 85 ? 15.137 27.382 0.256 1 123.36 67 ILE B C 1
ATOM 1824 O O . ILE B 1 85 ? 14.905 26.94 -0.874 1 123.65 67 ILE B O 1
ATOM 1829 N N . MET B 1 86 ? 16.344 27.794 0.647 1 124.6 68 MET B N 1
ATOM 1830 C CA . MET B 1 86 ? 17.492 27.777 -0.246 1 126.24 68 MET B CA 1
ATOM 1831 C C . MET B 1 86 ? 17.899 26.365 -0.655 1 127.44 68 MET B C 1
ATOM 1832 O O . MET B 1 86 ? 18.281 26.165 -1.805 1 127.71 68 MET B O 1
ATOM 1837 N N . ALA B 1 87 ? 17.774 25.38 0.253 1 127.97 69 ALA B N 1
ATOM 1838 C CA . ALA B 1 87 ? 18.099 23.991 -0.074 1 129.2 69 ALA B CA 1
ATOM 1839 C C . ALA B 1 87 ? 17.097 23.421 -1.074 1 130.29 69 ALA B C 1
ATOM 1840 O O . ALA B 1 87 ? 17.489 22.652 -1.941 1 130.53 69 ALA B O 1
ATOM 1842 N N . TYR B 1 88 ? 15.811 23.793 -0.959 1 130.82 70 TYR B N 1
ATOM 1843 C CA . TYR B 1 88 ? 14.75 23.353 -1.875 1 131.96 70 TYR B CA 1
ATOM 1844 C C . TYR B 1 88 ? 14.968 23.934 -3.28 1 133.3 70 TYR B C 1
ATOM 1845 O O . TYR B 1 88 ? 14.673 23.272 -4.282 1 133.22 70 TYR B O 1
ATOM 1854 N N . GLN B 1 89 ? 15.475 25.179 -3.341 1 134.34 71 GLN B N 1
ATOM 1855 C CA . GLN B 1 89 ? 15.77 25.878 -4.584 1 135.85 71 GLN B CA 1
ATOM 1856 C C . GLN B 1 89 ? 16.877 25.179 -5.37 1 137.17 71 GLN B C 1
ATOM 1857 O O . GLN B 1 89 ? 16.74 25.033 -6.578 1 137.36 71 GLN B O 1
ATOM 1863 N N . SER B 1 90 ? 17.949 24.709 -4.699 1 137.79 72 SER B N 1
ATOM 1864 C CA . SER B 1 90 ? 19.022 24.005 -5.4 1 138.88 72 SER B CA 1
ATOM 1865 C C . SER B 1 90 ? 18.658 22.544 -5.696 1 139.89 72 SER B C 1
ATOM 1866 O O . SER B 1 90 ? 19.113 22.001 -6.707 1 139.96 72 SER B O 1
ATOM 1869 N N . LYS B 1 91 ? 17.811 21.919 -4.85 1 140.48 73 LYS B N 1
ATOM 1870 C CA . LYS B 1 91 ? 17.368 20.537 -5.054 1 141.68 73 LYS B CA 1
ATOM 1871 C C . LYS B 1 91 ? 16.614 20.343 -6.367 1 142.51 73 LYS B C 1
ATOM 1872 O O . LYS B 1 91 ? 16.744 19.292 -6.999 1 142.68 73 LYS B O 1
ATOM 1878 N N . GLY B 1 92 ? 15.841 21.345 -6.77 1 142.78 74 GLY B N 1
ATOM 1879 C CA . GLY B 1 92 ? 15.104 21.27 -8.024 1 143.45 74 GLY B CA 1
ATOM 1880 C C . GLY B 1 92 ? 15.493 22.328 -9.043 1 143.95 74 GLY B C 1
ATOM 1881 O O . GLY B 1 92 ? 14.844 22.441 -10.087 1 144.08 74 GLY B O 1
ATOM 1882 N N . GLN B 1 93 ? 16.579 23.107 -8.757 1 144.06 75 GLN B N 1
ATOM 1883 C CA . GLN B 1 93 ? 17.103 24.26 -9.518 1 144.62 75 GLN B CA 1
ATOM 1884 C C . GLN B 1 93 ? 15.946 25.1 -10.09 1 144.7 75 GLN B C 1
ATOM 1885 O O . GLN B 1 93 ? 15.868 25.388 -11.289 1 144.88 75 GLN B O 1
ATOM 1891 N N . LEU B 1 94 ? 15.003 25.421 -9.185 1 144.3 76 LEU B N 1
ATOM 1892 C CA . LEU B 1 94 ? 13.788 26.147 -9.507 1 144.3 76 LEU B CA 1
ATOM 1893 C C . LEU B 1 94 ? 14.059 27.609 -9.764 1 143.96 76 LEU B C 1
ATOM 1894 O O . LEU B 1 94 ? 14.922 28.216 -9.117 1 144.01 76 LEU B O 1
ATOM 1899 N N . THR B 1 95 ? 13.349 28.157 -10.754 1 143.39 77 THR B N 1
ATOM 1900 C CA . THR B 1 95 ? 13.478 29.556 -11.142 1 143.22 77 THR B 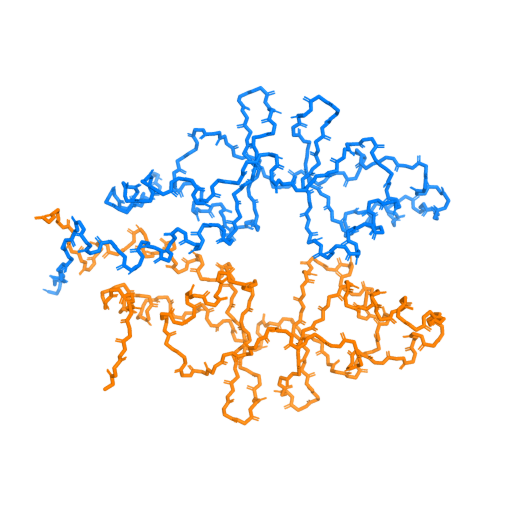CA 1
ATOM 1901 C C . THR B 1 95 ? 12.747 30.453 -10.141 1 142.77 77 THR B C 1
ATOM 1902 O O . THR B 1 95 ? 11.887 29.978 -9.404 1 142.88 77 THR B O 1
ATOM 1906 N N . ASP B 1 96 ? 13.063 31.749 -10.128 1 142.01 78 ASP B N 1
ATOM 1907 C CA . ASP B 1 96 ? 12.465 32.679 -9.177 1 141.64 78 ASP B CA 1
ATOM 1908 C C . ASP B 1 96 ? 10.946 32.844 -9.362 1 140.91 78 ASP B C 1
ATOM 1909 O O . ASP B 1 96 ? 10.257 33.021 -8.361 1 140.91 78 ASP B O 1
ATOM 1914 N N . TRP B 1 97 ? 10.406 32.687 -10.587 1 140.16 79 TRP B N 1
ATOM 1915 C CA . TRP B 1 97 ? 8.945 32.727 -10.785 1 140.01 79 TRP B CA 1
ATOM 1916 C C . TRP B 1 97 ? 8.29 31.413 -10.351 1 138.86 79 TRP B C 1
ATOM 1917 O O . TRP B 1 97 ? 7.141 31.424 -9.907 1 138.85 79 TRP B O 1
ATOM 1928 N N . GLU B 1 98 ? 9.012 30.288 -10.46 1 137.79 80 GLU B N 1
ATOM 1929 C CA . GLU B 1 98 ? 8.507 29.021 -9.951 1 137.23 80 GLU B CA 1
ATOM 1930 C C . GLU B 1 98 ? 8.487 29.094 -8.413 1 136.08 80 GLU B C 1
ATOM 1931 O O . GLU B 1 98 ? 7.557 28.593 -7.79 1 136.14 80 GLU B O 1
ATOM 1937 N N . MET B 1 99 ? 9.509 29.734 -7.808 1 135 81 MET B N 1
ATOM 1938 C CA . MET B 1 99 ? 9.633 29.95 -6.369 1 134.49 81 MET B CA 1
ATOM 1939 C C . MET B 1 99 ? 8.576 30.916 -5.83 1 133.54 81 MET B C 1
ATOM 1940 O O . MET B 1 99 ? 8.24 30.827 -4.653 1 133.62 81 MET B O 1
ATOM 1945 N N . ALA B 1 100 ? 8.054 31.841 -6.658 1 132.38 82 ALA B N 1
ATOM 1946 C CA . ALA B 1 100 ? 7.046 32.804 -6.187 1 131.89 82 ALA B CA 1
ATOM 1947 C C . ALA B 1 100 ? 5.682 32.151 -5.93 1 131.23 82 ALA B C 1
ATOM 1948 O O . ALA B 1 100 ? 5.011 32.456 -4.948 1 131.42 82 ALA B O 1
ATOM 1950 N N . GLN B 1 101 ? 5.299 31.227 -6.791 1 130.41 83 GLN B N 1
ATOM 1951 C CA . GLN B 1 101 ? 4.05 30.489 -6.647 1 130.27 83 GLN B CA 1
ATOM 1952 C C . GLN B 1 101 ? 4.111 29.479 -5.497 1 130.09 83 GLN B C 1
ATOM 1953 O O . GLN B 1 101 ? 3.09 29.201 -4.857 1 130.16 83 GLN B O 1
ATOM 1959 N N . THR B 1 102 ? 5.306 28.92 -5.261 1 129.62 84 THR B N 1
ATOM 1960 C CA . THR B 1 102 ? 5.553 27.901 -4.245 1 129.55 84 THR B CA 1
ATOM 1961 C C . THR B 1 102 ? 5.265 28.396 -2.836 1 129.19 84 THR B C 1
ATOM 1962 O O . THR B 1 102 ? 5.734 29.459 -2.447 1 129.24 84 THR B O 1
ATOM 1966 N N . ASP B 1 103 ? 4.46 27.635 -2.095 1 128.65 85 ASP B N 1
ATOM 1967 C CA . ASP B 1 103 ? 4.147 27.88 -0.69 1 128.57 85 ASP B CA 1
ATOM 1968 C C . ASP B 1 103 ? 5.255 27.235 0.168 1 128.29 85 ASP B C 1
ATOM 1969 O O . ASP B 1 103 ? 5.99 26.375 -0.331 1 128.61 85 ASP B O 1
ATOM 1974 N N . ILE B 1 104 ? 5.375 27.619 1.448 1 127.48 86 ILE B N 1
ATOM 1975 C CA . ILE B 1 104 ? 6.413 27.033 2.303 1 127.25 86 ILE B CA 1
ATOM 1976 C C . ILE B 1 104 ? 6.114 25.602 2.758 1 126.88 86 ILE B C 1
ATOM 1977 O O . ILE B 1 104 ? 7.006 24.957 3.306 1 127.05 86 ILE B O 1
ATOM 1982 N N . VAL B 1 105 ? 4.888 25.096 2.531 1 126.16 87 VAL B N 1
ATOM 1983 C CA . VAL B 1 105 ? 4.483 23.756 2.959 1 126.04 87 VAL B CA 1
ATOM 1984 C C . VAL B 1 105 ? 5.304 22.622 2.286 1 125.73 87 VAL B C 1
ATOM 1985 O O . VAL B 1 105 ? 5.392 21.521 2.828 1 125.5 87 VAL B O 1
ATOM 1989 N N . GLU B 1 106 ? 5.939 22.905 1.138 1 125.55 88 GLU B N 1
ATOM 1990 C CA . GLU B 1 106 ? 6.785 21.935 0.435 1 125.78 88 GLU B CA 1
ATOM 1991 C C . GLU B 1 106 ? 8.224 21.912 0.961 1 125.27 88 GLU B C 1
ATOM 1992 O O . GLU B 1 106 ? 8.928 20.926 0.765 1 125.25 88 GLU B O 1
ATOM 1998 N N . MET B 1 107 ? 8.662 23.004 1.607 1 124.69 89 MET B N 1
ATOM 1999 C CA . MET B 1 107 ? 10.015 23.162 2.156 1 124.51 89 MET B CA 1
ATOM 2000 C C . MET B 1 107 ? 10.064 23.099 3.681 1 124.48 89 MET B C 1
ATOM 2001 O O . MET B 1 107 ? 11.131 23.319 4.249 1 124.55 89 MET B O 1
ATOM 2006 N N . VAL B 1 108 ? 8.917 22.848 4.342 1 124.29 90 VAL B N 1
ATOM 2007 C CA . VAL B 1 108 ? 8.788 22.804 5.791 1 124.37 90 VAL B CA 1
ATOM 2008 C C . VAL B 1 108 ? 9.731 21.779 6.408 1 124.55 90 VAL B C 1
ATOM 2009 O O . VAL B 1 108 ? 10.013 20.736 5.816 1 124.54 90 VAL B O 1
ATOM 2013 N N . ASN B 1 109 ? 10.286 22.126 7.563 1 124.58 91 ASN B N 1
ATOM 2014 C CA . ASN B 1 109 ? 11.218 21.275 8.273 1 124.9 91 ASN B CA 1
ATOM 2015 C C . ASN B 1 109 ? 10.508 20.603 9.421 1 125.03 91 ASN B C 1
ATOM 2016 O O . ASN B 1 109 ? 10.051 21.266 10.353 1 125.03 91 ASN B O 1
ATOM 2021 N N . THR B 1 110 ? 10.401 19.284 9.347 1 125.03 92 THR B N 1
ATOM 2022 C CA . THR B 1 110 ? 9.722 18.518 10.382 1 125.52 92 THR B CA 1
ATOM 2023 C C . THR B 1 110 ? 10.688 17.774 11.317 1 125.64 92 THR B C 1
ATOM 2024 O O . THR B 1 110 ? 10.246 16.892 12.055 1 125.76 92 THR B O 1
ATOM 2028 N N . LYS B 1 111 ? 11.992 18.136 11.307 1 125.43 93 LYS B N 1
ATOM 2029 C CA . LYS B 1 111 ? 13.013 17.497 12.143 1 125.58 93 LYS B CA 1
ATOM 2030 C C . LYS B 1 111 ? 12.765 17.683 13.638 1 125.19 93 LYS B C 1
ATOM 2031 O O . LYS B 1 111 ? 12.951 16.737 14.405 1 125.34 93 LYS B O 1
ATOM 2037 N N . ILE B 1 112 ? 12.348 18.889 14.055 1 124.59 94 ILE B N 1
ATOM 2038 C CA . ILE B 1 112 ? 12.058 19.137 15.466 1 124.42 94 ILE B CA 1
ATOM 2039 C C . ILE B 1 112 ? 10.721 18.502 15.799 1 124.03 94 ILE B C 1
ATOM 2040 O O . ILE B 1 112 ? 9.68 18.991 15.362 1 124.1 94 ILE B O 1
ATOM 2045 N N . GLU B 1 113 ? 10.75 17.399 16.545 1 123.47 95 GLU B N 1
ATOM 2046 C CA . GLU B 1 113 ? 9.522 16.704 16.913 1 123.32 95 GLU B CA 1
ATOM 2047 C C . GLU B 1 113 ? 8.836 17.474 18.042 1 122.53 95 GLU B C 1
ATOM 2048 O O . GLU B 1 113 ? 9.455 17.77 19.064 1 122.55 95 GLU B O 1
ATOM 2054 N N . PRO B 1 114 ? 7.587 17.909 17.816 1 121.62 96 PRO B N 1
ATOM 2055 C CA . PRO B 1 114 ? 6.896 18.708 18.835 1 121.07 96 PRO B CA 1
ATOM 2056 C C . PRO B 1 114 ? 6.632 17.933 20.108 1 120.45 96 PRO B C 1
ATOM 2057 O O . PRO B 1 114 ? 6.417 16.727 20.058 1 120.84 96 PRO B O 1
ATOM 2061 N N . ILE B 1 115 ? 6.668 18.617 21.247 1 119.54 97 ILE B N 1
ATOM 2062 C CA . ILE B 1 115 ? 6.38 17.975 22.523 1 119.25 97 ILE B CA 1
ATOM 2063 C C . ILE B 1 115 ? 4.907 18.175 22.881 1 118.84 97 ILE B C 1
ATOM 2064 O O . ILE B 1 115 ? 4.246 19.077 22.361 1 119.05 97 ILE B O 1
ATOM 2069 N N . ASN B 1 116 ? 4.394 17.324 23.755 1 118.07 98 ASN B N 1
ATOM 2070 C CA . ASN B 1 116 ? 3.017 17.413 24.193 1 117.79 98 ASN B CA 1
ATOM 2071 C C . ASN B 1 116 ? 2.889 18.425 25.336 1 117.42 98 ASN B C 1
ATOM 2072 O O . ASN B 1 116 ? 3.882 18.752 25.98 1 117.75 98 ASN B O 1
ATOM 2077 N N . GLU B 1 117 ? 1.667 18.91 25.609 1 116.63 99 GLU B N 1
ATOM 2078 C CA . GLU B 1 117 ? 1.414 19.791 26.755 1 116.41 99 GLU B CA 1
ATOM 2079 C C . GLU B 1 117 ? 1.763 19.061 28.067 1 115.61 99 GLU B C 1
ATOM 2080 O O . GLU B 1 117 ? 2.184 19.694 29.032 1 115.82 99 GLU B O 1
ATOM 2086 N N . ALA B 1 118 ? 1.566 17.728 28.098 1 114.58 100 ALA B N 1
ATOM 2087 C CA . ALA B 1 118 ? 1.814 16.89 29.259 1 113.8 100 ALA B CA 1
ATOM 2088 C C . ALA B 1 118 ? 3.212 16.28 29.331 1 112.37 100 ALA B C 1
ATOM 2089 O O . ALA B 1 118 ? 3.385 15.216 29.924 1 112.45 100 ALA B O 1
ATOM 2091 N N . ALA B 1 119 ? 4.211 16.957 28.761 1 110.81 101 ALA B N 1
ATOM 2092 C CA . ALA B 1 119 ? 5.582 16.452 28.789 1 109.68 101 ALA B CA 1
ATOM 2093 C C . ALA B 1 119 ? 6.261 16.696 30.134 1 107.97 101 ALA B C 1
ATOM 2094 O O . ALA B 1 119 ? 6.015 17.716 30.779 1 107.99 101 ALA B O 1
ATOM 2096 N N . THR B 1 120 ? 7.117 15.761 30.553 1 106.21 102 THR B N 1
ATOM 2097 C CA . THR B 1 120 ? 7.842 15.904 31.806 1 105.04 102 THR B CA 1
ATOM 2098 C C . THR B 1 120 ? 8.918 16.988 31.67 1 103.35 102 THR B C 1
ATOM 2099 O O . THR B 1 120 ? 9.507 17.158 30.603 1 103.46 102 THR B O 1
ATOM 2103 N N . LEU B 1 121 ? 9.151 17.735 32.74 1 101.68 103 LEU B N 1
ATOM 2104 C CA . LEU B 1 121 ? 10.166 18.779 32.759 1 100.52 103 LEU B CA 1
ATOM 2105 C C . LEU B 1 121 ? 11.577 18.198 32.529 1 99.28 103 LEU B C 1
ATOM 2106 O O . LEU B 1 121 ? 12.44 18.875 31.968 1 99.64 103 LEU B O 1
ATOM 2111 N N . THR B 1 122 ? 11.783 16.929 32.898 1 97.67 104 THR B N 1
ATOM 2112 C CA . THR B 1 122 ? 13.031 16.206 32.686 1 96.41 104 THR B CA 1
ATOM 2113 C C . THR B 1 122 ? 13.272 16.016 31.181 1 95.39 104 THR B C 1
ATOM 2114 O O . THR B 1 122 ? 14.412 16.124 30.732 1 95.51 104 THR B O 1
ATOM 2118 N N . ALA B 1 123 ? 12.193 15.756 30.408 1 94.26 105 ALA B N 1
ATOM 2119 C CA . ALA B 1 123 ? 12.238 15.552 28.963 1 93.65 105 ALA B CA 1
ATOM 2120 C C . ALA B 1 123 ? 12.443 16.87 28.247 1 92.89 105 ALA B C 1
ATOM 2121 O O . ALA B 1 123 ? 13.224 16.922 27.297 1 93.26 105 ALA B O 1
ATOM 2123 N N . ILE B 1 124 ? 11.768 17.948 28.717 1 91.64 106 ILE B N 1
ATOM 2124 C CA . ILE B 1 124 ? 11.906 19.305 28.18 1 90.63 106 ILE B CA 1
ATOM 2125 C C . ILE B 1 124 ? 13.354 19.741 28.291 1 90.27 106 ILE B C 1
ATOM 2126 O O . ILE B 1 124 ? 13.889 20.292 27.345 1 90.09 106 ILE B O 1
ATOM 2131 N N . MET B 1 125 ? 13.994 19.457 29.426 1 90.25 107 MET B N 1
ATOM 2132 C CA . MET B 1 125 ? 15.383 19.817 29.651 1 90.8 107 MET B CA 1
ATOM 2133 C C . MET B 1 125 ? 16.356 19.049 28.774 1 91.05 107 MET B C 1
ATOM 2134 O O . MET B 1 125 ? 17.411 19.59 28.453 1 91.35 107 MET B O 1
ATOM 2139 N N . HIS B 1 126 ? 16.034 17.809 28.385 1 90.89 108 HIS B N 1
ATOM 2140 C CA . HIS B 1 126 ? 16.91 17.045 27.487 1 91.62 108 HIS B CA 1
ATOM 2141 C C . HIS B 1 126 ? 16.717 17.52 26.048 1 90.65 108 HIS B C 1
ATOM 2142 O O . HIS B 1 126 ? 17.679 17.63 25.29 1 90.41 108 HIS B O 1
ATOM 2149 N N . LYS B 1 127 ? 15.463 17.785 25.668 1 90.07 109 LYS B N 1
ATOM 2150 C CA . LYS B 1 127 ? 15.132 18.237 24.328 1 90.04 109 LYS B CA 1
ATOM 2151 C C . LYS B 1 127 ? 15.512 19.704 24.031 1 89.21 109 LYS B C 1
ATOM 2152 O O . LYS B 1 127 ? 15.852 20.007 22.89 1 89.02 109 LYS B O 1
ATOM 2158 N N . ILE B 1 128 ? 15.485 20.603 25.031 1 88.26 110 ILE B N 1
ATOM 2159 C CA . ILE B 1 128 ? 15.859 22.008 24.805 1 87.91 110 ILE B CA 1
ATOM 2160 C C . ILE B 1 128 ? 17.361 22.164 24.5 1 87.92 110 ILE B C 1
ATOM 2161 O O . ILE B 1 128 ? 17.752 23.137 23.871 1 87.47 110 ILE B O 1
ATOM 2166 N N . VAL B 1 129 ? 18.186 21.193 24.894 1 88.52 111 VAL B N 1
ATOM 2167 C CA . VAL B 1 129 ? 19.608 21.174 24.587 1 89.83 111 VAL B CA 1
ATOM 2168 C C . VAL B 1 129 ? 19.77 20.916 23.077 1 91.53 111 VAL B C 1
ATOM 2169 O O . VAL B 1 129 ? 20.521 21.62 22.403 1 91.95 111 VAL B O 1
ATOM 2173 N N . ASP B 1 130 ? 19.02 19.941 22.546 1 92.32 112 ASP B N 1
ATOM 2174 C CA . ASP B 1 130 ? 19.066 19.556 21.141 1 93.73 112 ASP B CA 1
ATOM 2175 C C . ASP B 1 130 ? 18.489 20.583 20.179 1 94.56 112 ASP B C 1
ATOM 2176 O O . ASP B 1 130 ? 18.974 20.681 19.054 1 94.99 112 ASP B O 1
ATOM 2181 N N . TYR B 1 131 ? 17.417 21.289 20.568 1 94.75 113 TYR B N 1
ATOM 2182 C CA . TYR B 1 131 ? 16.743 22.217 19.652 1 95.37 113 TYR B CA 1
ATOM 2183 C C . TYR B 1 131 ? 16.613 23.617 20.239 1 95.47 113 TYR B C 1
ATOM 2184 O O . TYR B 1 131 ? 16.402 23.755 21.439 1 95.7 113 TYR B O 1
ATOM 2193 N N . PRO B 1 132 ? 16.718 24.678 19.417 1 95.57 114 PRO B N 1
ATOM 2194 C CA . PRO B 1 132 ? 16.58 26.046 19.958 1 95.74 114 PRO B CA 1
ATOM 2195 C C . PRO B 1 132 ? 15.216 26.343 20.571 1 95.88 114 PRO B C 1
ATOM 2196 O O . PRO B 1 132 ? 15.101 27.211 21.427 1 95.68 114 PRO B O 1
ATOM 2200 N N . PHE B 1 133 ? 14.183 25.63 20.126 1 96.05 115 PHE B N 1
ATOM 2201 C CA . PHE B 1 133 ? 12.848 25.754 20.682 1 96.48 115 PHE B CA 1
ATOM 2202 C C . PHE B 1 133 ? 12.038 24.485 20.487 1 97.73 115 PHE B C 1
ATOM 2203 O O . PHE B 1 133 ? 12.328 23.682 19.603 1 98.04 115 PHE B O 1
ATOM 2211 N N . LEU B 1 134 ? 11.04 24.288 21.342 1 98.28 116 LEU B N 1
ATOM 2212 C CA . LEU B 1 134 ? 10.18 23.13 21.269 1 99.13 116 LEU B CA 1
ATOM 2213 C C . LEU B 1 134 ? 8.759 23.592 21.086 1 100.81 116 LEU B C 1
ATOM 2214 O O . LEU B 1 134 ? 8.211 24.282 21.945 1 100.51 116 LEU B O 1
ATOM 2219 N N . PRO B 1 135 ? 8.146 23.242 19.951 1 102.48 117 PRO B N 1
ATOM 2220 C CA . PRO B 1 135 ? 6.736 23.586 19.762 1 103.8 117 PRO B CA 1
ATOM 2221 C C . PRO B 1 135 ? 5.905 22.692 20.687 1 106.09 117 PRO B C 1
ATOM 2222 O O . PRO B 1 135 ? 6.163 21.49 20.796 1 106.54 117 PRO B O 1
ATOM 2226 N N . VAL B 1 136 ? 4.964 23.288 21.412 1 107.27 118 VAL B N 1
ATOM 2227 C CA . VAL B 1 136 ? 4.109 22.545 22.325 1 108.93 118 VAL B CA 1
ATOM 2228 C C . VAL B 1 136 ? 2.763 22.378 21.652 1 110.56 118 VAL B C 1
ATOM 2229 O O . VAL B 1 136 ? 2.176 23.362 21.21 1 110.82 118 VAL B O 1
ATOM 2233 N N . ILE B 1 137 ? 2.309 21.132 21.494 1 111.41 119 ILE B N 1
ATOM 2234 C CA . ILE B 1 137 ? 1.044 20.847 20.822 1 112.67 119 ILE B CA 1
ATOM 2235 C C . ILE B 1 137 ? 0.081 20.067 21.729 1 113.99 119 ILE B C 1
ATOM 2236 O O . ILE B 1 137 ? 0.488 19.516 22.749 1 114.31 119 ILE B O 1
ATOM 2241 N N . SER B 1 138 ? -1.19 19.981 21.334 1 114.69 120 SER B N 1
ATOM 2242 C CA . SER B 1 138 ? -2.185 19.195 22.056 1 115.68 120 SER B CA 1
ATOM 2243 C C . SER B 1 138 ? -2.251 17.761 21.452 1 116.46 120 SER B C 1
ATOM 2244 O O . SER B 1 138 ? -1.506 17.443 20.518 1 116.53 120 SER B O 1
ATOM 2247 N N . ASP B 1 139 ? -3.156 16.905 21.962 1 116.81 121 ASP B N 1
ATOM 2248 C CA . ASP B 1 139 ? -3.334 15.568 21.386 1 117.51 121 ASP B CA 1
ATOM 2249 C C . ASP B 1 139 ? -3.941 15.626 19.956 1 117.52 121 ASP B C 1
ATOM 2250 O O . ASP B 1 139 ? -3.765 14.691 19.176 1 117.78 121 ASP B O 1
ATOM 2255 N N . GLN B 1 140 ? -4.615 16.741 19.606 1 116.81 122 GLN B N 1
ATOM 2256 C CA . GLN B 1 140 ? -5.217 16.961 18.287 1 116.31 122 GLN B CA 1
ATOM 2257 C C . GLN B 1 140 ? -4.334 17.843 17.362 1 115.6 122 GLN B C 1
ATOM 2258 O O . GLN B 1 140 ? -4.831 18.33 16.339 1 115.72 122 GLN B O 1
ATOM 2264 N N . ASN B 1 141 ? -3.048 18.064 17.733 1 114.57 123 ASN B N 1
ATOM 2265 C CA . ASN B 1 141 ? -2.06 18.859 16.997 1 114.04 123 ASN B CA 1
ATOM 2266 C C . ASN B 1 141 ? -2.425 20.349 16.908 1 113.2 123 ASN B C 1
ATOM 2267 O O . ASN B 1 141 ? -2.142 20.998 15.903 1 113.19 123 ASN B O 1
ATOM 2272 N N . ASP B 1 142 ? -3.065 20.888 17.958 1 112.41 124 ASP B N 1
ATOM 2273 C CA . ASP B 1 142 ? -3.377 22.315 18.007 1 111.99 124 ASP B CA 1
ATOM 2274 C C . ASP B 1 142 ? -2.122 22.977 18.543 1 110.69 124 ASP B C 1
ATOM 2275 O O . ASP B 1 142 ? -1.636 22.583 19.604 1 110.7 124 ASP B O 1
ATOM 2280 N N . PHE B 1 143 ? -1.599 23.979 17.835 1 109.47 125 PHE B N 1
ATOM 2281 C CA . PHE B 1 143 ? -0.407 24.707 18.268 1 108.52 125 PHE B CA 1
AT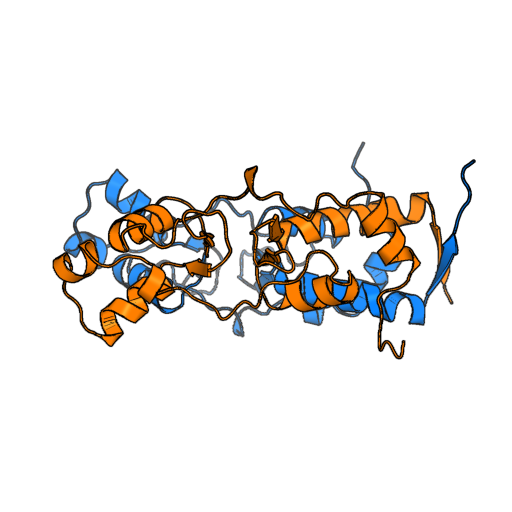OM 2282 C C . PHE B 1 143 ? -0.695 25.488 19.561 1 107.04 125 PHE B C 1
ATOM 2283 O O . PHE B 1 143 ? -1.596 26.326 19.582 1 107.1 125 PHE B O 1
ATOM 2291 N N . ARG B 1 144 ? 0.047 25.191 20.64 1 105.63 126 ARG B N 1
ATOM 2292 C CA . ARG B 1 144 ? -0.148 25.853 21.936 1 104.98 126 ARG B CA 1
ATOM 2293 C C . ARG B 1 144 ? 0.871 26.962 22.25 1 103.26 126 ARG B C 1
ATOM 2294 O O . ARG B 1 144 ? 0.599 27.845 23.059 1 102.97 126 ARG B O 1
ATOM 2302 N N . GLY B 1 145 ? 2.023 26.907 21.595 1 101.79 127 GLY B N 1
ATOM 2303 C CA . GLY B 1 145 ? 3.108 27.863 21.765 1 100.36 127 GLY B CA 1
ATOM 2304 C C . GLY B 1 145 ? 4.462 27.195 21.655 1 98.24 127 GLY B C 1
ATOM 2305 O O . GLY B 1 145 ? 4.57 26.086 21.125 1 98.25 127 GLY B O 1
ATOM 2306 N N . ILE B 1 146 ? 5.515 27.866 22.136 1 96.06 128 ILE B N 1
ATOM 2307 C CA . ILE B 1 146 ? 6.863 27.299 22.098 1 94.19 128 ILE B CA 1
ATOM 2308 C C . ILE B 1 146 ? 7.584 27.477 23.433 1 91.82 128 ILE B C 1
ATOM 2309 O O . ILE B 1 146 ? 7.225 28.335 24.227 1 91.87 128 ILE B O 1
ATOM 2314 N N . ILE B 1 147 ? 8.6 26.65 23.674 1 89.78 129 ILE B N 1
ATOM 2315 C CA . ILE B 1 147 ? 9.486 26.743 24.823 1 88.26 129 ILE B CA 1
ATOM 2316 C C . ILE B 1 147 ? 10.833 27.01 24.186 1 85.83 129 ILE B C 1
ATOM 2317 O O . ILE B 1 147 ? 11.274 26.192 23.396 1 85.66 129 ILE B O 1
ATOM 2322 N N . THR B 1 148 ? 11.48 28.141 24.477 1 84.07 130 THR B N 1
ATOM 2323 C CA . THR B 1 148 ? 12.78 28.46 23.865 1 82.54 130 THR B CA 1
ATOM 2324 C C . THR B 1 148 ? 13.933 28.226 24.82 1 81.19 130 THR B C 1
ATOM 2325 O O . THR B 1 148 ? 13.721 28.16 26.024 1 81.5 130 THR B O 1
ATOM 2329 N N . ARG B 1 149 ? 15.166 28.141 24.306 1 79.96 131 ARG B N 1
ATOM 2330 C CA . ARG B 1 149 ? 16.356 28.032 25.149 1 79.48 131 ARG B CA 1
ATOM 2331 C C . ARG B 1 149 ? 16.458 29.284 26.055 1 79.14 131 ARG B C 1
ATOM 2332 O O . ARG B 1 149 ? 16.807 29.16 27.218 1 79.33 131 ARG B O 1
ATOM 2340 N N . LYS B 1 150 ? 16.085 30.462 25.527 1 78.62 132 LYS B N 1
ATOM 2341 C CA . LYS B 1 150 ? 16.079 31.727 26.253 1 78.97 132 LYS B CA 1
ATOM 2342 C C . LYS B 1 150 ? 15.092 31.73 27.432 1 78.91 132 LYS B C 1
ATOM 2343 O O . LYS B 1 150 ? 15.456 32.144 28.531 1 79.02 132 LYS B O 1
ATOM 2349 N N . SER B 1 151 ? 13.85 31.265 27.209 1 78.51 133 SER B N 1
ATOM 2350 C CA . SER B 1 151 ? 12.838 31.227 28.27 1 78.18 133 SER B CA 1
ATOM 2351 C C . SER B 1 151 ? 13.178 30.203 29.353 1 77.41 133 SER B C 1
ATOM 2352 O O . SER B 1 151 ? 12.825 30.405 30.51 1 77.45 133 SER B O 1
ATOM 2355 N N . ILE B 1 152 ? 13.851 29.105 28.978 1 76.66 134 ILE B N 1
ATOM 2356 C CA . ILE B 1 152 ? 14.295 28.079 29.916 1 76.27 134 ILE B CA 1
ATOM 2357 C C . ILE B 1 152 ? 15.433 28.661 30.746 1 75.9 134 ILE B C 1
ATOM 2358 O O . ILE B 1 152 ? 15.408 28.545 31.961 1 75.94 134 ILE B O 1
ATOM 2363 N N . LEU B 1 153 ? 16.385 29.353 30.11 1 75.31 135 LEU B N 1
ATOM 2364 C CA . LEU B 1 153 ? 17.486 29.993 30.814 1 75.12 135 LEU B CA 1
ATOM 2365 C C . LEU B 1 153 ? 17.025 31.086 31.764 1 76.14 135 LEU B C 1
ATOM 2366 O O . LEU B 1 153 ? 17.662 31.26 32.796 1 76.45 135 LEU B O 1
ATOM 2371 N N . LYS B 1 154 ? 15.895 31.776 31.475 1 76.41 136 LYS B N 1
ATOM 2372 C CA . LYS B 1 154 ? 15.338 32.779 32.396 1 77.13 136 LYS B CA 1
ATOM 2373 C C . LYS B 1 154 ? 14.893 32.074 33.674 1 77.38 136 LYS B C 1
ATOM 2374 O O . LYS B 1 154 ? 15.197 32.546 34.767 1 77.96 136 LYS B O 1
ATOM 2380 N N . ALA B 1 155 ? 14.192 30.929 33.541 1 77.14 137 ALA B N 1
ATOM 2381 C CA . ALA B 1 155 ? 13.705 30.129 34.669 1 77.09 137 ALA B CA 1
ATOM 2382 C C . ALA B 1 155 ? 14.866 29.499 35.426 1 76.86 137 ALA B C 1
ATOM 2383 O O . ALA B 1 155 ? 14.858 29.506 36.65 1 77.09 137 ALA B O 1
ATOM 2385 N N . ILE B 1 156 ? 15.88 28.996 34.703 1 76.48 138 ILE B N 1
ATOM 2386 C CA . ILE B 1 156 ? 17.093 28.415 35.283 1 76.78 138 ILE B CA 1
ATOM 2387 C C . ILE B 1 156 ? 17.836 29.483 36.079 1 77.75 138 ILE B C 1
ATOM 2388 O O . ILE B 1 156 ? 18.318 29.198 37.159 1 78.4 138 ILE B O 1
ATOM 2393 N N . ASN B 1 157 ? 17.881 30.721 35.585 1 78.12 139 ASN B N 1
ATOM 2394 C CA . ASN B 1 157 ? 18.534 31.827 36.27 1 79.17 139 ASN B CA 1
ATOM 2395 C C . ASN B 1 157 ? 17.832 32.088 37.598 1 78.91 139 ASN B C 1
ATOM 2396 O O . ASN B 1 157 ? 18.493 32.12 38.626 1 78.93 139 ASN B O 1
ATOM 2401 N N . SER B 1 158 ? 16.49 32.174 37.601 1 78.63 140 SER B N 1
ATOM 2402 C CA . SER B 1 158 ? 15.73 32.368 38.838 1 79.04 140 SER B CA 1
ATOM 2403 C C . SER B 1 158 ? 15.958 31.216 39.799 1 79.03 140 SER B C 1
ATOM 2404 O O . SER B 1 158 ? 16.033 31.439 40.992 1 79.34 140 SER B O 1
ATOM 2407 N N . LEU B 1 159 ? 16.104 29.992 39.284 1 78.58 141 LEU B N 1
ATOM 2408 C CA . LEU B 1 159 ? 16.382 28.816 40.093 1 78.4 141 LEU B CA 1
ATOM 2409 C C . LEU B 1 159 ? 17.746 28.977 40.757 1 77.23 141 LEU B C 1
ATOM 2410 O O . LEU B 1 159 ? 17.83 28.863 41.966 1 77.52 141 LEU B O 1
ATOM 2415 N N . LEU B 1 160 ? 18.784 29.339 39.996 1 76.05 142 LEU B N 1
ATOM 2416 C CA . LEU B 1 160 ? 20.135 29.507 40.527 1 75.79 142 LEU B CA 1
ATOM 2417 C C . LEU B 1 160 ? 20.254 30.59 41.58 1 76.19 142 LEU B C 1
ATOM 2418 O O . LEU B 1 160 ? 21.138 30.507 42.434 1 75.96 142 LEU B O 1
ATOM 2423 N N . HIS B 1 161 ? 19.38 31.608 41.528 1 76.67 143 HIS B N 1
ATOM 2424 C CA . HIS B 1 161 ? 19.442 32.707 42.485 1 78.04 143 HIS B CA 1
ATOM 2425 C C . HIS B 1 161 ? 18.506 32.535 43.69 1 78.85 143 HIS B C 1
ATOM 2426 O O . HIS B 1 161 ? 18.914 32.791 44.814 1 78.58 143 HIS B O 1
ATOM 2433 N N . ASP B 1 162 ? 17.25 32.124 43.448 1 79.88 144 ASP B N 1
ATOM 2434 C CA . ASP B 1 162 ? 16.195 32.011 44.459 1 81.12 144 ASP B CA 1
ATOM 2435 C C . ASP B 1 162 ? 15.862 30.612 44.972 1 81.73 144 ASP B C 1
ATOM 2436 O O . ASP B 1 162 ? 14.931 30.504 45.775 1 82.31 144 ASP B O 1
ATOM 2441 N N . PHE B 1 163 ? 16.574 29.546 44.543 1 81.41 145 PHE B N 1
ATOM 2442 C CA . PHE B 1 163 ? 16.266 28.195 45.05 1 81.6 145 PHE B CA 1
ATOM 2443 C C . PHE B 1 163 ? 16.462 28.13 46.573 1 81.76 145 PHE B C 1
ATOM 2444 O O . PHE B 1 163 ? 15.651 27.541 47.286 1 81.82 145 PHE B O 1
ATOM 2452 N N . THR B 1 164 ? 17.498 28.797 47.066 1 81.65 146 THR B N 1
ATOM 2453 C CA . THR B 1 164 ? 17.814 28.817 48.485 1 82.03 146 THR B CA 1
ATOM 2454 C C . THR B 1 164 ? 16.81 29.626 49.337 1 82.79 146 THR B C 1
ATOM 2455 O O . THR B 1 164 ? 16.961 29.665 50.552 1 82.55 146 THR B O 1
ATOM 2459 N N . ASP B 1 165 ? 15.779 30.226 48.725 1 83.65 147 ASP B N 1
ATOM 2460 C CA . ASP B 1 165 ? 14.763 30.962 49.472 1 84.78 147 ASP B CA 1
ATOM 2461 C C . ASP B 1 165 ? 13.825 29.99 50.188 1 85.98 147 ASP B C 1
ATOM 2462 O O . ASP B 1 165 ? 13.459 30.23 51.331 1 86.59 147 ASP B O 1
ATOM 2467 N N . GLU B 1 166 ? 13.453 28.888 49.529 1 86.35 148 GLU B N 1
ATOM 2468 C CA . GLU B 1 166 ? 12.593 27.854 50.118 1 86.97 148 GLU B CA 1
ATOM 2469 C C . GLU B 1 166 ? 13.349 26.557 50.449 1 87.07 148 GLU B C 1
ATOM 2470 O O . GLU B 1 166 ? 12.716 25.598 50.889 1 87.38 148 GLU B O 1
ATOM 2476 N N . TYR B 1 167 ? 14.659 26.482 50.173 1 86.76 149 TYR B N 1
ATOM 2477 C CA . TYR B 1 167 ? 15.416 25.252 50.374 1 87.03 149 TYR B CA 1
ATOM 2478 C C . TYR B 1 167 ? 16.787 25.504 50.995 1 87.34 149 TYR B C 1
ATOM 2479 O O . TYR B 1 167 ? 17.42 26.517 50.715 1 87.16 149 TYR B O 1
ATOM 2488 N N . THR B 1 168 ? 17.256 24.574 51.83 1 87.62 150 THR B N 1
ATOM 2489 C CA . THR B 1 168 ? 18.58 24.685 52.427 1 88.3 150 THR B CA 1
ATOM 2490 C C . THR B 1 168 ? 19.462 23.622 51.806 1 88.51 150 THR B C 1
ATOM 2491 O O . THR B 1 168 ? 19.058 22.461 51.715 1 88.35 150 THR B O 1
ATOM 2495 N N . ILE B 1 169 ? 20.64 24.025 51.313 1 88.56 151 ILE B N 1
ATOM 2496 C CA . ILE B 1 169 ? 21.569 23.091 50.678 1 88.86 151 ILE B CA 1
ATOM 2497 C C . ILE B 1 169 ? 22.743 22.853 51.593 1 89.6 151 ILE B C 1
ATOM 2498 O O . ILE B 1 169 ? 23.425 23.798 51.963 1 90 151 ILE B O 1
ATOM 2503 N N . THR B 1 170 ? 22.99 21.606 51.948 1 89.84 152 THR B N 1
ATOM 2504 C CA . THR B 1 170 ? 24.088 21.252 52.827 1 90.55 152 THR B CA 1
ATOM 2505 C C . THR B 1 170 ? 24.961 20.214 52.145 1 91.95 152 THR B C 1
ATOM 2506 O O . THR B 1 170 ? 24.447 19.327 51.454 1 92.5 152 THR B O 1
ATOM 2510 N N . PRO B 1 171 ? 26.29 20.28 52.351 1 92.19 153 PRO B N 1
ATOM 2511 C CA . PRO B 1 171 ? 27.184 19.249 51.775 1 92.3 153 PRO B CA 1
ATOM 2512 C C . PRO B 1 171 ? 26.849 17.848 52.273 1 92.66 153 PRO B C 1
ATOM 2513 O O . PRO B 1 171 ? 26.458 17.669 53.415 1 92.6 153 PRO B O 1
ATOM 2517 N N . LYS B 1 172 ? 26.993 16.857 51.413 1 93.15 154 LYS B N 1
ATOM 2518 C CA . LYS B 1 172 ? 26.61 15.479 51.725 1 93.98 154 LYS B CA 1
ATOM 2519 C C . LYS B 1 172 ? 27.711 14.622 52.337 1 94.95 154 LYS B C 1
ATOM 2520 O O . LYS B 1 172 ? 27.58 14.206 53.49 1 95.27 154 LYS B O 1
#

InterPro domains:
  IPR000644 CBS domain [PF00571] (23-70)
  IPR000644 CBS domain [PF00571] (88-138)
  IPR000644 CBS domain [PS51371] (18-76)
  IPR000644 CBS domain [PS51371] (80-144)
  IPR046342 CBS domain superfamily [G3DSA:3.10.580.10] (1-153)
  IPR046342 CBS domain superfamily [SSF54631] (15-138)
  IPR048125 Cyclic-di-AMP-binding protein CbpB [NF041630] (4-144)
  IPR048125 Cyclic-di-AMP-binding protein CbpB [cd04643] (16-144)

Radius of gyration: 21.83 Å; Cα contacts (8 Å, |Δi|>4): 540; chains: 2; bounding box: 52×50×68 Å

Solvent-accessible surface area: 16695 Å² total; per-residue (Å²): 193,191,55,79,88,8,14,160,24,1,43,62,16,4,81,84,38,81,112,81,10,60,44,55,40,157,102,17,60,59,22,31,24,84,77,26,0,39,109,1,42,97,84,3,3,87,78,39,89,59,51,6,4,0,10,24,175,92,129,65,15,44,0,0,0,5,16,32,26,2,64,56,54,32,74,171,44,154,44,76,108,186,72,5,42,118,24,61,0,64,118,13,24,13,97,162,10,114,27,6,56,98,93,33,65,6,13,29,11,1,108,64,0,13,73,65,52,12,0,0,7,25,3,131,122,54,32,11,98,0,15,5,26,35,85,3,3,3,81,2,3,20,29,2,1,28,57,0,42,98,111,26,51,15,68,106,94,124,98,166,164,143,151,61,87,74,7,14,158,18,0,46,53,11,2,88,72,84,39,63,122,6,82,45,57,40,161,104,18,60,63,20,49,22,70,49,57,0,50,82,0,47,110,55,4,14,92,55,69,104,61,46,7,4,0,8,34,158,124,151,80,17,41,0,0,0,5,18,25,22,3,59,53,54,38,89,173,39,163,51,45,104,179,81,9,37,147,24,49,0,58,112,10,34,21,91,154,9,132,33,8,57,98,90,32,46,4,8,28,10,3,88,81,0,12,87,62,52,11,0,0,8,25,7,131,128,54,45,12,125,2,14,0,25,34,85,7,0,0,99,1,1,24,36,1,2,41,58,0,50,82,68,22,59,18,68,111,155

Secondary structure (DSSP, 8-state):
---PPPPHHHHHHHHTTHHHHEEEGGGS--EETTSBHHHHHHHHHHHT-S-EEEE-TTSBEEEEE-HHHHHHHHHHTT--HHHHTT-BGGGG-B--SPPEETT--HHHHHHHHHHSSEEEEE-TT-BEEEEEEHHHHHHHHHHHHHHHHHHEEEEE----/----S---HHHHHHHHHT--TTSEEGGGS--EETTSBHHHHHHHHHHTT-S-EEEE-TTSBEEEEE-HHHHHHHHHHTT--HHHHHH-BGGGT-B--SPPEETT--HHHHHHHHHHSSEEEEE-TT-BEEEEEEHHHHHHHHHHHHHHHHHHEEEEE-

Sequence (318 aa):
PRGSQIAKEFESFLLSHLDHYLIPAEDVAIFVDTHNADHVMLLLASNGFSRVPVITKEKKYVGTISISDIMAYQSKGQLTDWEMAQTDIVEMVNTKIEPINEAATLTAIMHKIVDYPFLPVISDQNDFRGIITRKSILKAINSLLHDFTDEYTITPKNNDVPRGSQIAKEFESFLLSHLDHYLIPAEDVAIFVDTHNADHVMLLLASNGFSRVPVITKEKKYVGTISISDIMAYQSKGQLTDWEMAQTDIVEMVNTKIEPINEAATLTAIMHKIVDYPFLPVISDQNDFRGIITRKSILKAINSLLHDFTDEYTITPK

Organism: Streptococcus agalactiae (NCBI:txid1311)

Foldseek 3Di:
DDDDFDPPLLLVQLVVVVVQQFDFPVRFDEAEQQDFLLVVLVVCVVVVDQKGWYAHPVQFGQAIDGNVLSVVVCVVVVADPVRSRVDGCSVRGDHPQPAAEPPDRPRVVVVSQVVDQKHFYAYPVRHGGGIGGPVSVVVSVVCCVPCSCVPDDDDDDDPD/DPDDDFDPPLLLVQLVPPQVCLQPFPVRFDEAEQQAQQVVVLVVQVVDPDQKGWYAHPQQFGQAIDGNVLSVVVCVVVVDDVVSSRNDGCSVSGDHPQPAAEPPDRPRVVVVSQVVDQKHFYAYPVRRTTGIRGPVSVVVSVVCCVVCSCVPDDDDDD

Nearest PDB structures (foldseek):
  6zz9-assembly1_B  TM=1.006E+00  e=6.877E-35  Streptococcus agalactiae
  6zza-assembly1_A-2  TM=8.931E-01  e=2.212E-26  Streptococcus agalactiae
  7lzg-assembly1_B  TM=8.768E-01  e=2.278E-19  Streptococcus pneumoniae TIGR4
  7lzg-assembly1_A  TM=8.973E-01  e=5.110E-18  Streptococcus pneumoniae TIGR4
  6xnv-assembly1_A  TM=8.663E-01  e=6.008E-11  Listeria monocytogenes

B-factor: mean 100.59, std 17.26, range [74.68, 161.69]